Protein AF-A0A7Y8L2V6-F1 (afdb_monomer_lite)

Structure (mmCIF, N/CA/C/O backbone):
data_AF-A0A7Y8L2V6-F1
#
_entry.id   AF-A0A7Y8L2V6-F1
#
loop_
_atom_site.group_PDB
_atom_site.id
_atom_site.type_symbol
_atom_site.label_atom_id
_atom_site.label_alt_id
_atom_site.label_comp_id
_atom_site.label_asym_id
_atom_site.label_entity_id
_atom_site.label_seq_id
_atom_site.pdbx_PDB_ins_code
_atom_site.Cartn_x
_atom_site.Cartn_y
_atom_site.Cartn_z
_atom_site.occupancy
_atom_site.B_iso_or_equiv
_atom_site.auth_seq_id
_atom_site.auth_comp_id
_atom_site.auth_asym_id
_atom_site.auth_atom_id
_atom_site.pdbx_PDB_model_num
ATOM 1 N N . MET A 1 1 ? -7.727 -7.188 -7.591 1.00 78.00 1 MET A N 1
ATOM 2 C CA . MET A 1 1 ? -7.679 -5.709 -7.608 1.00 78.00 1 MET A CA 1
ATOM 3 C C . MET A 1 1 ? -8.606 -5.096 -8.660 1.00 78.00 1 MET A C 1
ATOM 5 O O . MET A 1 1 ? -8.341 -3.998 -9.132 1.00 78.00 1 MET A O 1
ATOM 9 N N . SER A 1 2 ? -9.717 -5.748 -9.025 1.00 71.19 2 SER A N 1
ATOM 10 C CA . SER A 1 2 ? -10.562 -5.365 -10.172 1.00 71.19 2 SER A CA 1
ATOM 11 C C . SER A 1 2 ? -11.055 -3.915 -10.150 1.00 71.19 2 SER A C 1
ATOM 13 O O . SER A 1 2 ? -11.147 -3.303 -11.209 1.00 71.19 2 SER A O 1
ATOM 15 N N . SER A 1 3 ? -11.324 -3.353 -8.968 1.00 75.19 3 SER A N 1
ATOM 16 C CA . SER A 1 3 ? -11.838 -1.981 -8.819 1.00 75.19 3 SER A CA 1
ATOM 17 C C . SER A 1 3 ? -10.753 -0.901 -8.932 1.00 75.19 3 SER A C 1
ATOM 19 O O . SER A 1 3 ? -11.060 0.281 -9.067 1.00 75.19 3 SER A O 1
ATOM 21 N N . TYR A 1 4 ? -9.479 -1.300 -8.876 1.00 79.38 4 TYR A N 1
ATOM 22 C CA . TYR A 1 4 ? -8.325 -0.404 -8.771 1.00 79.38 4 TYR A CA 1
ATOM 23 C C . TYR A 1 4 ? -7.191 -0.757 -9.745 1.00 79.38 4 TYR A C 1
ATOM 25 O O . TYR A 1 4 ? -6.137 -0.127 -9.684 1.00 79.38 4 TYR A O 1
ATOM 33 N N . THR A 1 5 ? -7.377 -1.729 -10.647 1.00 75.62 5 THR A N 1
ATOM 34 C CA . THR A 1 5 ? -6.333 -2.254 -11.555 1.00 75.62 5 THR A CA 1
ATOM 35 C C . THR A 1 5 ? -5.617 -1.166 -12.354 1.00 75.62 5 THR A C 1
ATOM 37 O O . THR A 1 5 ? -4.405 -1.219 -12.551 1.00 75.62 5 THR A O 1
ATOM 40 N N . THR A 1 6 ? -6.340 -0.126 -12.770 1.00 78.69 6 THR A N 1
ATOM 41 C CA . THR A 1 6 ? -5.786 0.998 -13.541 1.00 78.69 6 THR A CA 1
ATOM 42 C C . THR A 1 6 ? -4.778 1.843 -12.763 1.00 78.69 6 THR A C 1
ATOM 44 O O . THR A 1 6 ? -3.903 2.450 -13.376 1.00 78.69 6 THR A O 1
ATOM 47 N N . ASN A 1 7 ? -4.868 1.863 -11.430 1.00 83.75 7 ASN A N 1
ATOM 48 C CA . ASN A 1 7 ? -3.972 2.618 -10.550 1.00 83.75 7 ASN A CA 1
ATOM 49 C C . ASN A 1 7 ? -3.059 1.712 -9.714 1.00 83.75 7 ASN A C 1
ATOM 51 O O . ASN A 1 7 ? -2.046 2.187 -9.204 1.00 83.75 7 ASN A O 1
ATOM 55 N N . TYR A 1 8 ? -3.373 0.420 -9.604 1.00 89.56 8 TYR A N 1
ATOM 56 C CA . TYR A 1 8 ? -2.550 -0.548 -8.892 1.00 89.56 8 TYR A CA 1
ATOM 57 C C . TYR A 1 8 ? -1.220 -0.797 -9.591 1.00 89.56 8 TYR A C 1
ATOM 59 O O . TYR A 1 8 ? -1.177 -0.947 -10.815 1.00 89.56 8 TYR A O 1
ATOM 67 N N . TRP A 1 9 ? -0.151 -0.869 -8.804 1.00 88.62 9 TRP A N 1
ATOM 68 C CA . TRP A 1 9 ? 1.167 -1.228 -9.300 1.00 88.62 9 TRP A CA 1
ATOM 69 C C . TRP A 1 9 ? 1.841 -2.204 -8.346 1.00 88.62 9 TRP A C 1
ATOM 71 O O . TRP A 1 9 ? 2.061 -1.880 -7.182 1.00 88.62 9 TRP A O 1
ATOM 81 N N . ALA A 1 10 ? 2.156 -3.397 -8.840 1.00 91.75 10 ALA A N 1
ATOM 82 C CA . ALA A 1 10 ? 2.704 -4.451 -8.002 1.00 91.75 10 ALA A CA 1
ATOM 83 C C . ALA A 1 10 ? 4.127 -4.126 -7.503 1.00 91.75 10 ALA A C 1
ATOM 85 O O . ALA A 1 10 ? 4.974 -3.681 -8.292 1.00 91.75 10 ALA A O 1
ATOM 86 N N . PRO A 1 11 ? 4.447 -4.415 -6.228 1.00 92.94 11 PRO A N 1
ATOM 87 C CA . PRO A 1 11 ? 5.824 -4.405 -5.753 1.00 92.94 11 PRO A CA 1
ATOM 88 C C . PRO A 1 11 ? 6.635 -5.523 -6.410 1.00 92.94 11 PRO A C 1
ATOM 90 O O . PRO A 1 11 ? 6.107 -6.560 -6.820 1.00 92.94 11 PRO A O 1
ATOM 93 N N . LYS A 1 12 ? 7.958 -5.346 -6.467 1.00 94.38 12 LYS A N 1
ATOM 94 C CA . LYS A 1 12 ? 8.861 -6.425 -6.886 1.00 94.38 12 LYS A CA 1
ATOM 95 C C . LYS A 1 12 ? 8.772 -7.606 -5.919 1.00 94.38 12 LYS A C 1
ATOM 97 O O . LYS A 1 12 ? 8.663 -7.422 -4.706 1.00 94.38 12 LYS A O 1
ATOM 102 N N . ARG A 1 13 ? 8.900 -8.817 -6.455 1.00 93.25 13 ARG A N 1
ATOM 103 C CA . ARG A 1 13 ? 9.011 -10.047 -5.668 1.00 93.25 13 ARG A CA 1
ATOM 104 C C . ARG A 1 13 ? 10.476 -10.378 -5.392 1.00 93.25 13 ARG A C 1
ATOM 106 O O . ARG A 1 13 ? 11.361 -10.126 -6.215 1.00 93.25 13 ARG A O 1
ATOM 113 N N . VAL A 1 14 ? 10.751 -10.973 -4.231 1.00 90.38 14 VAL A N 1
ATOM 114 C CA . VAL A 1 14 ? 12.089 -11.505 -3.925 1.00 90.38 14 VAL A CA 1
ATOM 115 C C . VAL A 1 14 ? 12.423 -12.639 -4.901 1.00 90.38 14 VAL A C 1
ATOM 117 O O . VAL A 1 14 ? 11.654 -13.584 -5.060 1.00 90.38 14 VAL A O 1
ATOM 120 N N . GLY A 1 15 ? 13.583 -12.553 -5.553 1.00 88.56 15 GLY A N 1
ATOM 121 C CA . GLY A 1 15 ? 14.010 -13.536 -6.556 1.00 88.56 15 GLY A CA 1
ATOM 122 C C . GLY A 1 15 ? 13.519 -13.260 -7.982 1.00 88.56 15 GLY A C 1
ATOM 123 O O . GLY A 1 15 ? 13.760 -14.085 -8.858 1.00 88.56 15 GLY A O 1
ATOM 124 N N . GLY A 1 16 ? 12.885 -12.108 -8.230 1.00 90.50 16 GLY A N 1
ATOM 125 C CA . GLY A 1 16 ? 12.519 -11.641 -9.570 1.00 90.50 16 GLY A CA 1
ATOM 126 C C . GLY A 1 16 ? 11.013 -11.633 -9.839 1.00 90.50 16 GLY A C 1
ATOM 127 O O . GLY A 1 16 ? 10.237 -12.304 -9.155 1.00 90.50 16 GLY A O 1
ATOM 128 N N . GLY A 1 17 ? 10.622 -10.848 -10.848 1.00 94.06 17 GLY A N 1
ATOM 129 C CA . GLY A 1 17 ? 9.223 -10.580 -11.184 1.00 94.06 17 GLY A CA 1
ATOM 130 C C . GLY A 1 17 ? 8.530 -9.655 -10.180 1.00 94.06 17 GLY A C 1
ATOM 131 O O . GLY A 1 17 ? 9.182 -8.924 -9.424 1.00 94.06 17 GLY A O 1
ATOM 132 N N . TYR A 1 18 ? 7.201 -9.699 -10.180 1.00 93.94 18 TYR A N 1
ATOM 133 C CA . TYR A 1 18 ? 6.335 -8.890 -9.326 1.00 93.94 18 TYR A CA 1
ATOM 134 C C . TYR A 1 18 ? 5.451 -9.763 -8.438 1.00 93.94 18 TYR A C 1
ATOM 136 O O . TYR A 1 18 ? 5.192 -10.931 -8.729 1.00 93.94 18 TYR A O 1
ATOM 144 N N . GLU A 1 19 ? 5.041 -9.215 -7.301 1.00 92.31 19 GLU A N 1
ATOM 145 C CA . GLU A 1 19 ? 4.076 -9.867 -6.420 1.00 92.31 19 GLU A CA 1
ATOM 146 C C . GLU A 1 19 ? 2.683 -9.930 -7.084 1.00 92.31 19 GLU A C 1
ATOM 148 O O . GLU A 1 19 ? 2.348 -9.059 -7.888 1.00 92.31 19 GLU A O 1
ATOM 153 N N . PRO A 1 20 ? 1.847 -10.931 -6.745 1.00 88.88 20 PRO A N 1
ATOM 154 C CA . PRO A 1 20 ? 2.135 -12.033 -5.817 1.00 88.88 20 PRO A CA 1
ATOM 155 C C . PRO A 1 20 ? 2.772 -13.272 -6.474 1.00 88.88 20 PRO A C 1
ATOM 157 O O . PRO A 1 20 ? 3.362 -14.102 -5.786 1.00 88.88 20 PRO A O 1
ATOM 160 N N . ASP A 1 21 ? 2.646 -13.438 -7.790 1.00 90.00 21 ASP A N 1
ATOM 161 C CA . ASP A 1 21 ? 2.904 -14.715 -8.474 1.00 90.00 21 ASP A CA 1
ATOM 162 C C . ASP A 1 21 ? 4.288 -14.819 -9.138 1.00 90.00 21 ASP A C 1
ATOM 164 O O . ASP A 1 21 ? 4.645 -15.873 -9.663 1.00 90.00 21 ASP A O 1
ATOM 168 N N . GLY A 1 22 ? 5.088 -13.751 -9.105 1.00 92.50 22 GLY A N 1
ATOM 169 C CA . GLY A 1 22 ? 6.394 -13.686 -9.763 1.00 92.50 22 GLY A CA 1
ATOM 170 C C . GLY A 1 22 ? 6.325 -13.457 -11.272 1.00 92.50 22 GLY A C 1
ATOM 171 O O . GLY A 1 22 ? 7.358 -13.528 -11.939 1.00 92.50 22 GLY A O 1
ATOM 172 N N . SER A 1 23 ? 5.144 -13.175 -11.825 1.00 94.00 23 SER A N 1
ATOM 173 C CA . SER A 1 23 ? 4.991 -12.803 -13.230 1.00 94.00 23 SER A CA 1
ATOM 174 C C . SER A 1 23 ? 5.492 -11.377 -13.498 1.00 94.00 23 SER A C 1
ATOM 176 O O . SER A 1 23 ? 5.940 -10.657 -12.603 1.00 94.00 23 SER A O 1
ATOM 178 N N . LEU A 1 24 ? 5.431 -10.955 -14.764 1.00 92.56 24 LEU A N 1
ATOM 179 C CA . LEU A 1 24 ? 5.678 -9.565 -15.162 1.00 92.56 24 LEU A CA 1
ATOM 180 C C . LEU A 1 24 ? 4.414 -8.689 -15.072 1.00 92.56 24 LEU A C 1
ATOM 182 O O . LEU A 1 24 ? 4.451 -7.521 -15.452 1.00 92.56 24 LEU A O 1
ATOM 186 N N . THR A 1 25 ? 3.302 -9.247 -14.586 1.00 91.12 25 THR A N 1
ATOM 187 C CA . THR A 1 25 ? 2.026 -8.543 -14.427 1.00 91.12 25 THR A CA 1
ATOM 188 C C . THR A 1 25 ? 2.114 -7.578 -13.250 1.00 91.12 25 THR A C 1
ATOM 190 O O . THR A 1 25 ? 2.462 -7.979 -12.145 1.00 91.12 25 THR A O 1
ATOM 193 N N . GLN A 1 26 ? 1.787 -6.306 -13.479 1.00 87.69 26 GLN A N 1
ATOM 194 C CA . GLN A 1 26 ? 1.888 -5.245 -12.465 1.00 87.69 26 GLN A CA 1
ATOM 195 C C . GLN A 1 26 ? 0.551 -4.579 -12.141 1.00 87.69 26 GLN A C 1
ATOM 197 O O . GLN A 1 26 ? 0.465 -3.818 -11.187 1.00 87.69 26 GLN A O 1
ATOM 202 N N . ASP A 1 27 ? -0.489 -4.841 -12.929 1.00 88.25 27 ASP A N 1
ATOM 203 C CA . ASP A 1 27 ? -1.792 -4.171 -12.841 1.00 88.25 27 ASP A CA 1
ATOM 204 C C . ASP A 1 27 ? -2.780 -4.864 -11.888 1.00 88.25 27 ASP A C 1
ATOM 206 O O . ASP A 1 27 ? -3.903 -4.398 -11.700 1.00 88.25 27 ASP A O 1
ATOM 210 N N . GLY A 1 28 ? -2.362 -5.962 -11.250 1.00 88.50 28 GLY A N 1
ATOM 211 C CA . GLY A 1 28 ? -3.160 -6.680 -10.258 1.00 88.50 28 GLY A CA 1
ATOM 212 C C . GLY A 1 28 ? -4.333 -7.458 -10.858 1.00 88.50 28 GLY A C 1
ATOM 213 O O . GLY A 1 28 ? -5.231 -7.879 -10.122 1.00 88.50 28 GLY A O 1
ATOM 214 N N . SER A 1 29 ? -4.342 -7.667 -12.179 1.00 90.50 29 SER A N 1
ATOM 215 C CA . SER A 1 29 ? -5.301 -8.546 -12.865 1.00 90.50 29 SER A CA 1
ATOM 216 C C . SER A 1 29 ? -5.181 -10.015 -12.434 1.00 90.50 29 SER A C 1
ATOM 218 O O . SER A 1 29 ? -6.145 -10.771 -12.526 1.00 90.50 29 SER A O 1
ATOM 220 N N . ASN A 1 30 ? -4.026 -10.403 -11.895 1.00 89.56 30 ASN A N 1
ATOM 221 C CA . ASN A 1 30 ? -3.703 -11.736 -11.391 1.00 89.56 30 ASN A CA 1
ATOM 222 C C . ASN A 1 30 ? -3.952 -11.920 -9.880 1.00 89.56 30 ASN A C 1
ATOM 224 O O . ASN A 1 30 ? -3.546 -12.939 -9.323 1.00 89.56 30 ASN A O 1
ATOM 228 N N . MET A 1 31 ? -4.607 -10.972 -9.197 1.00 89.00 31 MET A N 1
ATOM 229 C CA . MET A 1 31 ? -4.864 -11.079 -7.756 1.00 89.00 31 MET A CA 1
ATOM 230 C C . MET A 1 31 ? -6.302 -10.718 -7.347 1.00 89.00 31 MET A C 1
ATOM 232 O O . MET A 1 31 ? -6.933 -9.854 -7.972 1.00 89.00 31 MET A O 1
ATOM 236 N N . PRO A 1 32 ? -6.819 -11.305 -6.248 1.00 91.50 32 PRO A N 1
ATOM 237 C CA . PRO A 1 32 ? -8.096 -10.910 -5.655 1.00 91.50 32 PRO A CA 1
ATOM 238 C C . PRO A 1 32 ? -8.170 -9.416 -5.311 1.00 91.50 32 PRO A C 1
ATOM 240 O O . PRO A 1 32 ? -7.159 -8.724 -5.174 1.00 91.50 32 PRO A O 1
ATOM 243 N N . ASP A 1 33 ? -9.385 -8.878 -5.203 1.00 91.38 33 ASP A N 1
ATOM 244 C CA . ASP A 1 33 ? -9.610 -7.500 -4.746 1.00 91.38 33 ASP A CA 1
ATOM 245 C C . ASP A 1 33 ? -9.576 -7.418 -3.213 1.00 91.38 33 ASP A C 1
ATOM 247 O O . ASP A 1 33 ? -10.601 -7.312 -2.540 1.00 91.38 33 ASP A O 1
ATOM 251 N N . TYR A 1 34 ? -8.368 -7.534 -2.653 1.00 91.62 34 TYR A N 1
ATOM 252 C CA . TYR A 1 34 ? -8.175 -7.465 -1.205 1.00 91.62 34 TYR A CA 1
ATOM 253 C C . TYR A 1 34 ? -8.500 -6.088 -0.632 1.00 91.62 34 TYR A C 1
ATOM 255 O O . TYR A 1 34 ? -8.885 -6.009 0.527 1.00 91.62 34 TYR A O 1
ATOM 263 N N . VAL A 1 35 ? -8.413 -5.018 -1.427 1.00 91.12 35 VAL A N 1
ATOM 264 C CA . VAL A 1 35 ? -8.840 -3.690 -0.979 1.00 91.12 35 VAL A CA 1
ATOM 265 C C . VAL A 1 35 ? -10.333 -3.698 -0.673 1.00 91.12 35 VAL A C 1
ATOM 267 O O . VAL A 1 35 ? -10.712 -3.317 0.432 1.00 91.12 35 VAL A O 1
ATOM 270 N N . THR A 1 36 ? -11.177 -4.182 -1.591 1.00 92.06 36 THR A N 1
ATOM 271 C CA . THR A 1 36 ? -12.622 -4.307 -1.332 1.00 92.06 36 THR A CA 1
ATOM 272 C C . THR A 1 36 ? -12.884 -5.187 -0.111 1.00 92.06 36 THR A C 1
ATOM 274 O O . THR A 1 36 ? -13.539 -4.746 0.826 1.00 92.06 36 THR A O 1
ATOM 277 N N . LEU A 1 37 ? -12.278 -6.379 -0.057 1.00 92.56 37 LEU A N 1
ATOM 278 C CA . LEU A 1 37 ? -12.471 -7.304 1.064 1.00 92.56 37 LEU A CA 1
ATOM 279 C C . LEU A 1 37 ? -12.095 -6.687 2.422 1.00 92.56 37 LEU A C 1
ATOM 281 O O . LEU A 1 37 ? -12.806 -6.856 3.409 1.00 92.56 37 LEU A O 1
ATOM 285 N N . CYS A 1 38 ? -10.953 -6.004 2.503 1.00 91.06 38 CYS A N 1
ATOM 286 C CA . CYS A 1 38 ? -10.486 -5.419 3.754 1.00 91.06 38 CYS A CA 1
ATOM 287 C C . CYS A 1 38 ? -11.315 -4.190 4.143 1.00 91.06 38 CYS A C 1
ATOM 289 O O . CYS A 1 38 ? -11.614 -4.009 5.326 1.00 91.06 38 CYS A O 1
ATOM 291 N N . THR A 1 39 ? -11.701 -3.360 3.172 1.00 90.38 39 THR A N 1
ATOM 292 C CA . THR A 1 39 ? -12.440 -2.116 3.431 1.00 90.38 39 THR A CA 1
ATOM 293 C C . THR A 1 39 ? -13.922 -2.333 3.738 1.00 90.38 39 THR A C 1
ATOM 295 O O . THR A 1 39 ? -14.537 -1.448 4.331 1.00 90.38 39 THR A O 1
ATOM 298 N N . ASP A 1 40 ? -14.478 -3.526 3.500 1.00 92.75 40 ASP A N 1
ATOM 299 C CA . ASP A 1 40 ? -15.805 -3.900 4.016 1.00 92.75 40 ASP A CA 1
ATOM 300 C C . ASP A 1 40 ? -15.891 -3.745 5.547 1.00 92.75 40 ASP A C 1
ATOM 302 O O . ASP A 1 40 ? -16.900 -3.283 6.081 1.00 92.75 40 ASP A O 1
ATOM 306 N N . CYS A 1 41 ? -14.801 -4.056 6.256 1.00 90.69 41 CYS A N 1
ATOM 307 C CA . CYS A 1 41 ? -14.693 -3.882 7.708 1.00 90.69 41 CYS A CA 1
ATOM 308 C C . CYS A 1 41 ? -13.878 -2.639 8.095 1.00 90.69 41 CYS A C 1
ATOM 310 O O . CYS A 1 41 ? -14.215 -1.947 9.057 1.00 90.69 41 CYS A O 1
ATOM 312 N N . HIS A 1 42 ? -12.795 -2.357 7.367 1.00 88.62 42 HIS A N 1
ATOM 313 C CA . HIS A 1 42 ? -11.901 -1.226 7.609 1.00 88.62 42 HIS A CA 1
ATOM 314 C C . HIS A 1 42 ? -12.303 -0.021 6.757 1.00 88.62 42 HIS A C 1
ATOM 316 O O . HIS A 1 42 ? -11.655 0.303 5.765 1.00 88.62 42 HIS A O 1
ATOM 322 N N . ASN A 1 43 ? -13.372 0.663 7.155 1.00 88.75 43 ASN A N 1
ATOM 323 C CA . ASN A 1 43 ? -13.836 1.886 6.500 1.00 88.75 43 ASN A CA 1
ATOM 324 C C . ASN A 1 43 ? -14.097 3.006 7.515 1.00 88.75 43 ASN A C 1
ATOM 326 O O . ASN A 1 43 ? -13.941 2.839 8.724 1.00 88.75 43 ASN A O 1
ATOM 330 N N . THR A 1 44 ? -14.475 4.183 7.024 1.00 87.31 44 THR A N 1
ATOM 331 C CA . THR A 1 44 ? -14.653 5.389 7.846 1.00 87.31 44 THR A CA 1
ATOM 332 C C . THR A 1 44 ? -15.918 5.366 8.706 1.00 87.31 44 THR A C 1
ATOM 334 O O . THR A 1 44 ? -15.993 6.065 9.721 1.00 87.31 44 THR A O 1
ATOM 337 N N . THR A 1 45 ? -16.912 4.560 8.341 1.00 88.88 45 THR A N 1
ATOM 338 C CA . THR A 1 45 ? -18.246 4.589 8.955 1.00 88.88 45 THR A CA 1
ATOM 339 C C . THR A 1 45 ? -18.460 3.446 9.939 1.00 88.88 45 THR A C 1
ATOM 341 O O . THR A 1 45 ? -19.099 3.631 10.972 1.00 88.88 45 THR A O 1
ATOM 344 N N . THR A 1 46 ? -17.884 2.284 9.656 1.00 90.06 46 THR A N 1
ATOM 345 C CA . THR A 1 46 ? -18.107 1.046 10.395 1.00 90.06 46 THR A CA 1
ATOM 346 C C . THR A 1 46 ? -17.230 0.998 11.641 1.00 90.06 46 THR A C 1
ATOM 348 O O . THR A 1 46 ? -16.016 1.185 11.579 1.00 90.06 46 THR A O 1
ATOM 351 N N . THR A 1 47 ? -17.843 0.726 12.793 1.00 92.38 47 THR A N 1
ATOM 352 C CA . THR A 1 47 ? -17.134 0.497 14.056 1.00 92.38 47 THR A CA 1
ATOM 353 C C . THR A 1 47 ? -17.347 -0.951 14.477 1.00 92.38 47 THR A C 1
ATOM 355 O O . THR A 1 47 ? -18.437 -1.327 14.899 1.00 92.38 47 THR A O 1
ATOM 358 N N . ILE A 1 48 ? -16.299 -1.766 14.364 1.00 91.06 48 ILE A N 1
ATOM 359 C CA . ILE A 1 48 ? -16.300 -3.175 14.778 1.00 91.06 48 ILE A CA 1
ATOM 360 C C . ILE A 1 48 ? -15.357 -3.333 15.966 1.00 91.06 48 ILE A C 1
ATOM 362 O O . ILE A 1 48 ? -14.195 -2.932 15.894 1.00 91.06 48 ILE A O 1
ATOM 366 N N . ASN A 1 49 ? -15.839 -3.940 17.051 1.00 92.06 49 ASN A N 1
ATOM 367 C CA . ASN A 1 49 ? -15.013 -4.264 18.208 1.00 92.06 49 ASN A CA 1
ATOM 368 C C . ASN A 1 49 ? -14.335 -5.631 18.037 1.00 92.06 49 ASN A C 1
ATOM 370 O O . ASN A 1 49 ? -14.994 -6.624 17.733 1.00 92.06 49 ASN A O 1
ATOM 374 N N . SER A 1 50 ? -13.022 -5.691 18.259 1.00 84.44 50 SER A N 1
ATOM 375 C CA . SER A 1 50 ? -12.270 -6.942 18.323 1.00 84.44 50 SER A CA 1
ATOM 376 C C . SER A 1 50 ? -12.085 -7.356 19.776 1.00 84.44 50 SER A C 1
ATOM 378 O O . SER A 1 50 ? -11.286 -6.767 20.505 1.00 84.44 50 SER A O 1
ATOM 380 N N . THR A 1 51 ? -12.768 -8.426 20.182 1.00 87.38 51 THR A N 1
ATOM 381 C CA . THR A 1 51 ? -12.623 -9.012 21.524 1.00 87.38 51 THR A CA 1
ATOM 382 C C . THR A 1 51 ? -11.217 -9.558 21.763 1.00 87.38 51 THR A C 1
ATOM 384 O O . THR A 1 51 ? -10.703 -9.471 22.872 1.00 87.38 51 THR A O 1
ATOM 387 N N . ARG A 1 52 ? -10.553 -10.057 20.711 1.00 82.62 52 ARG A N 1
ATOM 388 C CA . ARG A 1 52 ? -9.165 -10.538 20.775 1.00 82.62 52 ARG A CA 1
ATOM 389 C C . ARG A 1 52 ? -8.165 -9.409 21.021 1.00 82.62 52 ARG A C 1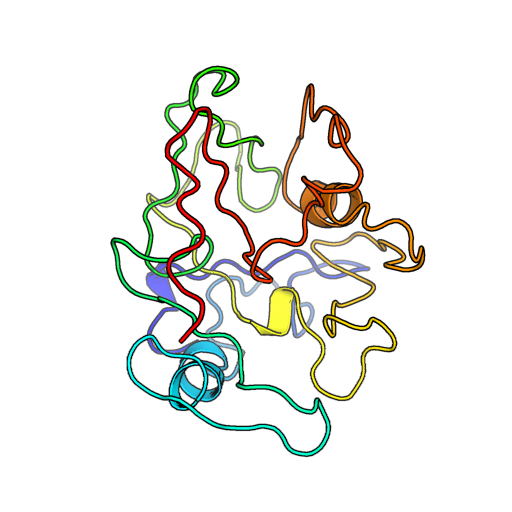
ATOM 391 O O . ARG A 1 52 ? -7.190 -9.621 21.730 1.00 82.62 52 ARG A O 1
ATOM 398 N N . LEU A 1 53 ? -8.376 -8.243 20.407 1.00 76.44 53 LEU A N 1
ATOM 399 C CA . LEU A 1 53 ? -7.484 -7.088 20.564 1.00 76.44 53 LEU A CA 1
ATOM 400 C C . LEU A 1 53 ? -7.908 -6.164 21.716 1.00 76.44 53 LEU A C 1
ATOM 402 O O . LEU A 1 53 ? -7.176 -5.233 22.035 1.00 76.44 53 LEU A O 1
ATOM 406 N N . GLY A 1 54 ? -9.090 -6.380 22.303 1.00 84.00 54 GLY A N 1
ATOM 407 C CA . GLY A 1 54 ? -9.655 -5.521 23.345 1.00 84.00 54 GLY A CA 1
ATOM 408 C C . GLY A 1 54 ? -9.941 -4.090 22.877 1.00 84.00 54 GLY A C 1
ATOM 409 O O . GLY A 1 54 ? -9.990 -3.179 23.697 1.00 84.00 54 GLY A O 1
ATOM 410 N N . ARG A 1 55 ? -10.089 -3.867 21.564 1.00 82.25 55 ARG A N 1
ATOM 411 C CA . ARG A 1 55 ? -10.268 -2.537 20.959 1.00 82.25 55 ARG A CA 1
ATOM 412 C C . ARG A 1 55 ? -11.043 -2.601 19.648 1.00 82.25 55 ARG A C 1
ATOM 414 O O . ARG A 1 55 ? -11.180 -3.667 19.049 1.00 82.25 55 ARG A O 1
ATOM 421 N N . ASN A 1 56 ? -11.493 -1.444 19.171 1.00 83.69 56 ASN A N 1
ATOM 422 C CA . ASN A 1 56 ? -12.089 -1.325 17.844 1.00 83.69 56 ASN A CA 1
ATOM 423 C C . ASN A 1 56 ? -11.043 -1.547 16.738 1.00 83.69 56 ASN A C 1
ATOM 425 O O . ASN A 1 56 ? -9.853 -1.248 16.909 1.00 83.69 56 ASN A O 1
ATOM 429 N N . LEU A 1 57 ? -11.496 -2.097 15.609 1.00 82.94 57 LEU A N 1
ATOM 430 C CA . LEU A 1 57 ? -10.700 -2.174 14.388 1.00 82.94 57 LEU A CA 1
ATOM 431 C C . LEU A 1 57 ? -10.330 -0.761 13.924 1.00 82.94 57 LEU A C 1
ATOM 433 O O . LEU A 1 57 ? -11.106 0.180 14.090 1.00 82.94 57 LEU A O 1
ATOM 437 N N . TYR A 1 58 ? -9.136 -0.617 13.347 1.00 80.69 58 TYR A N 1
ATOM 438 C CA . TYR A 1 58 ? -8.713 0.664 12.789 1.00 80.69 58 TYR A CA 1
ATOM 439 C C . TYR A 1 58 ? -9.570 1.019 11.578 1.00 80.69 58 TYR A C 1
ATOM 441 O O . TYR A 1 58 ? -9.804 0.176 10.712 1.00 80.69 58 TYR A O 1
ATOM 449 N N . LYS A 1 59 ? -10.019 2.269 11.519 1.00 85.88 59 LYS A N 1
ATOM 450 C CA . LYS A 1 59 ? -10.718 2.806 10.355 1.00 85.88 59 LYS A CA 1
ATOM 451 C C . LYS A 1 59 ? -9.700 3.203 9.297 1.00 85.88 59 LYS A C 1
ATOM 453 O O . LYS A 1 59 ? -8.649 3.738 9.635 1.00 85.88 59 LYS A O 1
ATOM 458 N N . ILE A 1 60 ? -10.036 2.951 8.040 1.00 84.50 60 ILE A N 1
ATOM 459 C CA . ILE A 1 60 ? -9.222 3.320 6.884 1.00 84.50 60 ILE A CA 1
ATOM 460 C C . ILE A 1 60 ? -10.107 4.137 5.946 1.00 84.50 60 ILE A C 1
ATOM 462 O O . ILE A 1 60 ? -11.271 3.801 5.718 1.00 84.50 60 ILE A O 1
ATOM 466 N N . ASN A 1 61 ? -9.579 5.233 5.417 1.00 85.75 61 ASN A N 1
ATOM 467 C CA . ASN A 1 61 ? -10.246 6.039 4.410 1.00 85.75 61 ASN A CA 1
ATOM 468 C C . ASN A 1 61 ? -9.616 5.783 3.042 1.00 85.75 61 ASN A C 1
ATOM 470 O O . ASN A 1 61 ? -8.614 6.389 2.690 1.00 85.75 61 ASN A O 1
ATOM 474 N N . TRP A 1 62 ? -10.234 4.929 2.230 1.00 86.12 62 TRP A N 1
ATOM 475 C CA . TRP A 1 62 ? -9.730 4.638 0.884 1.00 86.12 62 TRP A CA 1
ATOM 476 C C . TRP A 1 62 ? -10.180 5.646 -0.192 1.00 86.12 62 TRP A C 1
ATOM 478 O O . TRP A 1 62 ? -9.959 5.425 -1.382 1.00 86.12 62 TRP A O 1
ATOM 488 N N . GLY A 1 63 ? -10.840 6.742 0.201 1.00 84.25 63 GLY A N 1
ATOM 489 C CA . GLY A 1 63 ? -11.314 7.790 -0.707 1.00 84.25 63 GLY A CA 1
ATOM 490 C C . GLY A 1 63 ? -10.213 8.749 -1.178 1.00 84.25 63 GLY A C 1
ATOM 491 O O . GLY A 1 63 ? -9.081 8.719 -0.703 1.00 84.25 63 GLY A O 1
ATOM 492 N N . THR A 1 64 ? -10.557 9.661 -2.093 1.00 82.81 64 THR A N 1
ATOM 493 C CA . THR A 1 64 ? -9.608 10.604 -2.728 1.00 82.81 64 THR A CA 1
ATOM 494 C C . THR A 1 64 ? -8.985 11.634 -1.785 1.00 82.81 64 THR A C 1
ATOM 496 O O . THR A 1 64 ? -7.927 12.177 -2.080 1.00 82.81 64 THR A O 1
ATOM 499 N N . ASN A 1 65 ? -9.618 11.885 -0.640 1.00 78.94 65 ASN A N 1
ATOM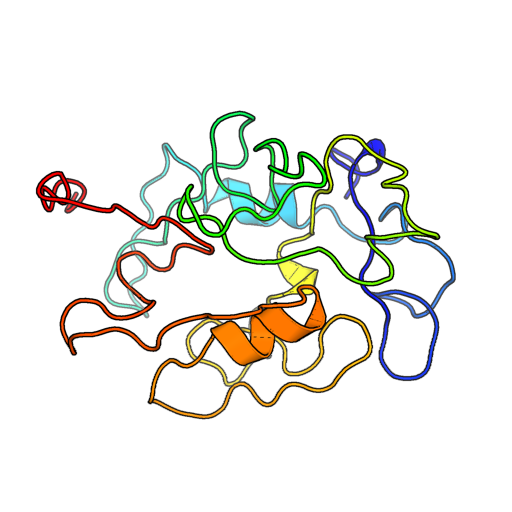 500 C CA . ASN A 1 65 ? -9.106 12.754 0.425 1.00 78.94 65 ASN A CA 1
ATOM 501 C C . ASN A 1 65 ? -8.671 11.942 1.659 1.00 78.94 65 ASN A C 1
ATOM 503 O O . ASN A 1 65 ? -8.648 12.468 2.770 1.00 78.94 65 ASN A O 1
ATOM 507 N N . GLY A 1 66 ? -8.451 10.637 1.483 1.00 79.25 66 GLY A N 1
ATOM 508 C CA . GLY A 1 66 ? -8.229 9.685 2.561 1.00 79.25 66 GLY A CA 1
ATOM 509 C C . GLY A 1 66 ? -6.763 9.387 2.847 1.00 79.25 66 GLY A C 1
ATOM 510 O O . GLY A 1 66 ? -5.921 10.282 2.884 1.00 79.25 66 GLY A O 1
ATOM 511 N N . ASP A 1 67 ? -6.479 8.114 3.073 1.00 78.94 67 ASP A N 1
ATOM 512 C CA . ASP A 1 67 ? -5.153 7.598 3.361 1.00 78.94 67 ASP A CA 1
ATOM 513 C C . ASP A 1 67 ? -4.361 7.384 2.066 1.00 78.94 67 ASP A C 1
ATOM 515 O O . ASP A 1 67 ? -4.904 7.091 0.993 1.00 78.94 67 ASP A O 1
ATOM 519 N N . PHE A 1 68 ? -3.044 7.534 2.170 1.00 78.50 68 PHE A N 1
ATOM 520 C CA . PHE A 1 68 ? -2.128 7.248 1.072 1.00 78.50 68 PHE A CA 1
ATOM 521 C C . PHE A 1 68 ? -2.003 5.749 0.816 1.00 78.50 68 PHE A C 1
ATOM 523 O O . PHE A 1 68 ? -2.420 4.926 1.628 1.00 78.50 68 PHE A O 1
ATOM 530 N N . HIS A 1 69 ? -1.447 5.407 -0.348 1.00 82.06 69 HIS A N 1
ATOM 531 C CA . HIS A 1 69 ? -1.482 4.062 -0.935 1.00 82.06 69 HIS A CA 1
ATOM 532 C C . HIS A 1 69 ? -2.900 3.561 -1.267 1.00 82.06 69 HIS A C 1
ATOM 534 O O . HIS A 1 69 ? -3.036 2.515 -1.897 1.00 82.06 69 HIS A O 1
ATOM 540 N N . GLY A 1 70 ? -3.935 4.329 -0.909 1.00 82.38 70 GLY A N 1
ATOM 541 C CA . GLY A 1 70 ? -5.307 4.185 -1.368 1.00 82.38 70 GLY A CA 1
ATOM 542 C C . GLY A 1 70 ? -5.722 5.299 -2.326 1.00 82.38 70 GLY A C 1
ATOM 543 O O . GLY A 1 70 ? -4.994 5.656 -3.251 1.00 82.38 70 GLY A O 1
ATOM 544 N N . GLY A 1 71 ? -6.926 5.839 -2.138 1.00 79.56 71 GLY A N 1
ATOM 545 C CA . GLY A 1 71 ? -7.500 6.824 -3.054 1.00 79.56 71 GLY A CA 1
ATOM 546 C C . GLY A 1 71 ? -6.838 8.202 -3.021 1.00 79.56 71 GLY A C 1
ATOM 547 O O . GLY A 1 71 ? -6.963 8.931 -4.009 1.00 79.56 71 GLY A O 1
ATOM 548 N N . ARG A 1 72 ? -6.142 8.574 -1.934 1.00 80.25 72 ARG A N 1
ATOM 549 C CA . ARG A 1 72 ? -5.485 9.883 -1.841 1.00 80.25 72 ARG A CA 1
ATOM 550 C C . ARG A 1 72 ? -4.410 10.011 -2.907 1.00 80.25 72 ARG A C 1
ATOM 552 O O . ARG A 1 72 ? -3.571 9.128 -3.061 1.00 80.25 72 ARG A O 1
ATOM 559 N N . GLN A 1 73 ? -4.449 11.127 -3.632 1.00 76.25 73 GLN A N 1
ATOM 560 C CA . GLN A 1 73 ? -3.443 11.432 -4.637 1.00 76.25 73 GLN A CA 1
ATOM 561 C C . GLN A 1 73 ? -2.065 11.476 -3.976 1.00 76.25 73 GLN A C 1
ATOM 563 O O . GLN A 1 73 ? -1.887 12.143 -2.952 1.00 76.25 73 GLN A O 1
ATOM 568 N N . ARG A 1 74 ? -1.088 10.778 -4.567 1.00 74.19 74 ARG A N 1
ATOM 569 C CA . ARG A 1 74 ? 0.298 10.918 -4.127 1.00 74.19 74 ARG A CA 1
ATOM 570 C C . ARG A 1 74 ? 0.740 12.378 -4.218 1.00 74.19 74 ARG A C 1
ATOM 572 O O . ARG A 1 74 ? 0.369 13.101 -5.144 1.00 74.19 74 ARG A O 1
ATOM 579 N N . ILE A 1 75 ? 1.562 12.786 -3.268 1.00 66.00 75 ILE A N 1
ATOM 580 C CA . ILE A 1 75 ? 2.141 14.122 -3.237 1.00 66.00 75 ILE A CA 1
ATOM 581 C C . ILE A 1 75 ? 3.576 13.961 -3.712 1.00 66.00 75 ILE A C 1
ATOM 583 O O . ILE A 1 75 ? 4.388 13.328 -3.049 1.00 66.00 75 ILE A O 1
ATOM 587 N N . ASP A 1 76 ? 3.824 14.407 -4.940 1.00 58.59 76 ASP A N 1
ATOM 588 C CA . ASP A 1 76 ? 5.095 14.217 -5.629 1.00 58.59 76 ASP A CA 1
ATOM 589 C C . ASP A 1 76 ? 5.252 15.305 -6.697 1.00 58.59 76 ASP A C 1
ATOM 591 O O . ASP A 1 76 ? 4.924 15.127 -7.869 1.00 58.59 76 ASP A O 1
ATOM 595 N N . ASN A 1 77 ? 5.664 16.489 -6.257 1.00 49.19 77 ASN A N 1
ATOM 596 C CA . ASN A 1 77 ? 5.894 17.655 -7.105 1.00 49.19 77 ASN A CA 1
ATOM 597 C C . ASN A 1 77 ? 7.324 17.688 -7.673 1.00 49.19 77 ASN A C 1
ATOM 599 O O . ASN A 1 77 ? 7.745 18.733 -8.161 1.00 49.19 77 ASN A O 1
ATOM 603 N N . GLY A 1 78 ? 8.094 16.593 -7.596 1.00 45.34 78 GLY A N 1
ATOM 604 C CA . GLY A 1 78 ? 9.490 16.570 -8.057 1.00 45.34 78 GLY A CA 1
ATOM 605 C C . GLY A 1 78 ? 10.419 17.557 -7.331 1.00 45.34 78 GLY A C 1
ATOM 606 O O . GLY A 1 78 ? 11.517 17.824 -7.814 1.00 45.34 78 GLY A O 1
ATOM 607 N N . GLY A 1 79 ? 9.974 18.110 -6.200 1.00 42.31 79 GLY A N 1
ATOM 608 C CA . GLY A 1 79 ? 10.737 18.971 -5.304 1.00 42.31 79 GLY A CA 1
ATOM 609 C C . GLY A 1 79 ? 10.895 18.302 -3.943 1.00 42.31 79 GLY A C 1
ATOM 610 O O . GLY A 1 79 ? 10.070 17.477 -3.561 1.00 42.31 79 GLY A O 1
ATOM 611 N N . ASP A 1 80 ? 11.967 18.649 -3.239 1.00 43.41 80 ASP A N 1
ATOM 612 C CA . ASP A 1 80 ? 12.239 18.214 -1.870 1.00 43.41 80 ASP A CA 1
ATOM 613 C C . ASP A 1 80 ? 11.068 18.612 -0.948 1.00 43.41 80 ASP A C 1
ATOM 615 O O . ASP A 1 80 ? 10.759 19.795 -0.800 1.00 43.41 80 ASP A O 1
ATOM 619 N N . PHE A 1 81 ? 10.370 17.627 -0.374 1.00 49.38 81 PHE A N 1
ATOM 620 C CA . PHE A 1 81 ? 9.207 17.832 0.503 1.00 49.38 81 PHE A CA 1
ATOM 621 C C . PHE A 1 81 ? 9.574 17.911 1.988 1.00 49.38 81 PHE A C 1
ATOM 623 O O . PHE A 1 81 ? 8.707 17.765 2.854 1.00 49.38 81 PHE A O 1
ATOM 630 N N . SER A 1 82 ? 10.836 18.210 2.308 1.00 47.06 82 SER A N 1
ATOM 631 C CA . SER A 1 82 ? 11.276 18.422 3.691 1.00 47.06 82 SER A CA 1
ATOM 632 C C . SER A 1 82 ? 10.459 19.480 4.4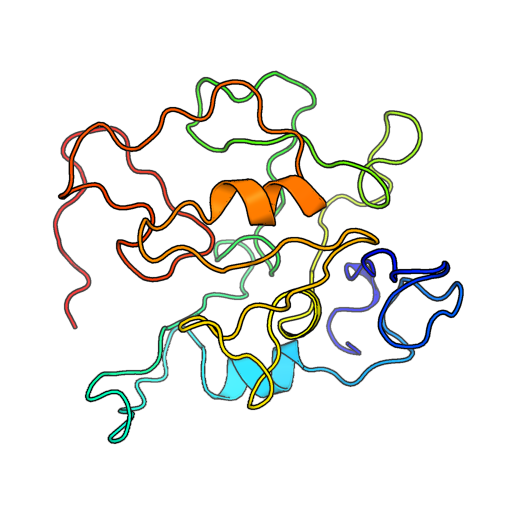56 1.00 47.06 82 SER A C 1
ATOM 634 O O . SER A 1 82 ? 10.529 19.522 5.681 1.00 47.06 82 SER A O 1
ATOM 636 N N . GLU A 1 83 ? 9.683 20.327 3.765 1.00 39.00 83 GLU A N 1
ATOM 637 C CA . GLU A 1 83 ? 8.892 21.418 4.354 1.00 39.00 83 GLU A CA 1
ATOM 638 C C . GLU A 1 83 ? 7.393 21.115 4.570 1.00 39.00 83 GLU A C 1
ATOM 640 O O . GLU A 1 83 ? 6.754 21.827 5.342 1.00 39.00 83 GLU A O 1
ATOM 645 N N . THR A 1 84 ? 6.801 20.081 3.945 1.00 43.28 84 THR A N 1
ATOM 646 C CA . THR A 1 84 ? 5.359 19.757 4.128 1.00 43.28 84 THR A CA 1
ATOM 647 C C . THR A 1 84 ? 5.096 18.599 5.091 1.00 43.28 84 THR A C 1
ATOM 649 O O . THR A 1 84 ? 3.941 18.246 5.328 1.00 43.28 84 THR A O 1
ATOM 652 N N . GLY A 1 85 ? 6.147 18.007 5.665 1.00 45.88 85 GLY A N 1
ATOM 653 C CA . GLY A 1 85 ? 6.025 16.918 6.640 1.00 45.88 85 GLY A CA 1
ATOM 654 C C . GLY A 1 85 ? 5.647 15.556 6.038 1.00 45.88 85 GLY A C 1
ATOM 655 O O . GLY A 1 85 ? 5.356 14.620 6.783 1.00 45.88 85 GLY A O 1
ATOM 656 N N . GLU A 1 86 ? 5.662 15.422 4.709 1.00 54.91 86 GLU A N 1
ATOM 657 C CA . GLU A 1 86 ? 5.331 14.199 3.970 1.00 54.91 86 GLU A CA 1
ATOM 658 C C . GLU A 1 86 ? 6.615 13.667 3.309 1.00 54.91 86 GLU A C 1
ATOM 660 O O . GLU A 1 86 ? 7.085 14.189 2.301 1.00 54.91 86 GLU A O 1
ATOM 665 N N . TRP A 1 87 ? 7.239 12.660 3.929 1.00 56.91 87 TRP A N 1
ATOM 666 C CA . TRP A 1 87 ? 8.629 12.282 3.649 1.00 56.91 87 TRP A CA 1
ATOM 667 C C . TRP A 1 87 ? 8.739 11.054 2.738 1.00 56.91 87 TRP A C 1
ATOM 669 O O . TRP A 1 87 ? 8.292 9.968 3.111 1.00 56.91 87 TRP A O 1
ATOM 679 N N . GLY A 1 88 ? 9.442 11.191 1.607 1.00 67.94 88 GLY A N 1
ATOM 680 C CA . GLY A 1 88 ? 10.064 10.060 0.910 1.00 67.94 88 GLY A CA 1
ATOM 681 C C . GLY A 1 88 ? 9.816 9.946 -0.587 1.00 67.94 88 GLY A C 1
ATOM 682 O O . GLY A 1 88 ? 8.710 9.611 -1.009 1.00 67.94 88 GLY A O 1
ATOM 683 N N . ASP A 1 89 ? 10.884 10.061 -1.375 1.00 74.88 89 ASP A N 1
ATOM 684 C CA . ASP A 1 89 ? 10.845 9.816 -2.818 1.00 74.88 89 ASP A CA 1
ATOM 685 C C . ASP A 1 89 ? 10.496 8.359 -3.114 1.00 74.88 89 ASP A C 1
ATOM 687 O O . ASP A 1 89 ? 11.072 7.445 -2.527 1.00 74.88 89 ASP A O 1
ATOM 691 N N . LEU A 1 90 ? 9.620 8.115 -4.084 1.00 79.31 90 LEU A N 1
ATOM 692 C CA . LEU A 1 90 ? 9.373 6.760 -4.571 1.00 79.31 90 LEU A CA 1
ATOM 693 C C . LEU A 1 90 ? 10.641 6.173 -5.206 1.00 79.31 90 LEU A C 1
ATOM 695 O O . LEU A 1 90 ? 11.384 6.869 -5.899 1.00 79.31 90 LEU A O 1
ATOM 699 N N . ILE A 1 91 ? 10.868 4.874 -5.025 1.00 82.62 91 ILE A N 1
ATOM 700 C CA . ILE A 1 91 ? 11.893 4.129 -5.769 1.00 82.62 91 ILE A CA 1
ATOM 701 C C . ILE A 1 91 ? 11.251 3.136 -6.743 1.00 82.62 91 ILE A C 1
ATOM 703 O O . ILE A 1 91 ? 10.036 2.938 -6.767 1.00 82.62 91 ILE A O 1
ATOM 707 N N . GLU A 1 92 ? 12.072 2.524 -7.592 1.00 84.50 92 GLU A N 1
ATOM 708 C CA . GLU A 1 92 ? 11.645 1.457 -8.503 1.00 84.50 92 GLU A CA 1
ATOM 709 C C . GLU A 1 92 ? 10.856 0.356 -7.754 1.00 84.50 92 GLU A C 1
ATOM 711 O O . GLU A 1 92 ? 11.288 -0.077 -6.680 1.00 84.50 92 GLU A O 1
ATOM 716 N N . PRO A 1 93 ? 9.736 -0.152 -8.306 1.00 85.56 93 PRO A N 1
ATOM 717 C CA . PRO A 1 93 ? 9.220 0.056 -9.664 1.00 85.56 93 PRO A CA 1
ATOM 718 C C . PRO A 1 93 ? 8.282 1.264 -9.824 1.00 85.56 93 PRO A C 1
ATOM 720 O O . PRO A 1 93 ? 7.680 1.428 -10.881 1.00 85.56 93 PRO A O 1
ATOM 723 N N . TYR A 1 94 ? 8.100 2.077 -8.785 1.00 82.31 94 TYR A N 1
ATOM 724 C CA . TYR A 1 94 ? 7.122 3.172 -8.779 1.00 82.31 94 TYR A CA 1
ATOM 725 C C . TYR A 1 94 ? 7.674 4.470 -9.394 1.00 82.31 94 TYR A C 1
ATOM 727 O O . TYR A 1 94 ? 6.911 5.325 -9.855 1.00 82.31 94 TYR A O 1
ATOM 735 N N . LYS A 1 95 ? 9.005 4.592 -9.441 1.00 77.50 95 LYS A N 1
ATOM 736 C CA . LYS A 1 95 ? 9.761 5.653 -10.117 1.00 77.50 95 LYS A CA 1
ATOM 737 C C . LYS A 1 95 ? 10.485 5.048 -11.312 1.00 77.50 95 LYS A C 1
ATOM 739 O O . LYS A 1 95 ? 11.484 4.386 -11.084 1.00 77.50 95 LYS A O 1
ATOM 744 N N . VAL A 1 96 ? 10.006 5.275 -12.540 1.00 59.78 96 VAL A N 1
ATOM 745 C CA . VAL A 1 96 ? 10.611 4.721 -13.768 1.00 59.78 96 VAL A CA 1
ATOM 746 C C . VAL A 1 96 ? 11.368 5.825 -14.511 1.00 59.78 96 VAL A C 1
ATOM 748 O O . VAL A 1 96 ? 10.775 6.808 -14.942 1.00 59.78 96 VAL A O 1
ATOM 751 N N . SER A 1 97 ? 12.690 5.696 -14.658 1.00 53.72 97 SER A N 1
ATOM 752 C CA . SER A 1 97 ? 13.545 6.604 -15.461 1.00 53.72 97 SER A CA 1
ATOM 753 C C . SER A 1 97 ? 13.314 8.115 -15.240 1.00 53.72 97 SER A C 1
ATOM 755 O O . SER A 1 97 ? 13.296 8.897 -16.188 1.00 53.72 97 SER A O 1
ATOM 757 N N . GLY A 1 98 ? 13.134 8.545 -13.986 1.00 52.09 98 GLY A N 1
ATOM 758 C CA . GLY A 1 98 ? 12.955 9.966 -13.647 1.00 52.09 98 GLY A CA 1
ATOM 759 C C . GLY A 1 98 ? 11.581 10.543 -14.008 1.00 52.09 98 GLY A C 1
ATOM 760 O O . GLY A 1 98 ? 11.403 11.755 -13.969 1.00 52.09 98 GLY A O 1
ATOM 761 N N . SER A 1 99 ? 10.611 9.697 -14.358 1.00 52.78 99 SER A N 1
ATOM 762 C CA . SER A 1 99 ? 9.216 10.071 -14.586 1.00 52.78 99 SER A CA 1
ATOM 763 C C . SER A 1 99 ? 8.279 9.104 -13.869 1.00 52.78 99 SER A C 1
ATOM 765 O O . SER A 1 99 ? 8.570 7.922 -13.685 1.00 52.78 99 SER A O 1
ATOM 767 N N . TYR A 1 100 ? 7.125 9.605 -13.450 1.00 59.56 100 TYR A N 1
ATOM 768 C CA . TYR A 1 100 ? 6.120 8.784 -12.792 1.00 59.56 100 TYR A CA 1
ATOM 769 C C . TYR A 1 100 ? 5.042 8.407 -13.811 1.00 59.56 100 TYR A C 1
ATOM 771 O O . TYR A 1 100 ? 4.247 9.272 -14.180 1.00 59.56 100 TYR A O 1
ATOM 779 N N . PRO A 1 101 ? 4.990 7.151 -14.293 1.00 55.91 101 PRO A N 1
ATOM 780 C CA . PRO A 1 101 ? 4.068 6.756 -15.362 1.00 55.91 101 PRO A CA 1
ATOM 781 C C . PRO A 1 101 ? 2.575 6.918 -15.031 1.00 55.91 101 PRO A C 1
ATOM 783 O O . PRO A 1 101 ? 1.749 6.859 -15.938 1.00 55.91 101 PRO A O 1
ATOM 786 N N . ARG A 1 102 ? 2.197 7.119 -13.762 1.00 63.69 102 ARG A N 1
ATOM 787 C CA . ARG A 1 102 ? 0.799 7.336 -13.336 1.00 63.69 102 ARG A CA 1
ATOM 788 C C . ARG A 1 102 ? 0.687 8.565 -12.458 1.00 63.69 102 ARG A C 1
ATOM 790 O O . ARG A 1 102 ? 1.675 8.926 -11.843 1.00 63.69 102 ARG A O 1
ATOM 797 N N . ALA A 1 103 ? -0.482 9.196 -12.364 1.00 64.75 103 ALA A N 1
ATOM 798 C CA . ALA A 1 103 ? -0.703 10.338 -11.465 1.00 64.75 103 ALA A CA 1
ATOM 799 C C . ALA A 1 103 ? -0.912 9.913 -9.998 1.00 64.75 103 ALA A C 1
ATOM 801 O O . ALA A 1 103 ? -0.590 10.670 -9.089 1.00 64.75 103 ALA A O 1
ATOM 802 N N . ASN A 1 104 ? -1.414 8.695 -9.769 1.00 74.12 104 ASN A N 1
ATOM 803 C CA . ASN A 1 104 ? -1.568 8.091 -8.449 1.00 74.12 104 ASN A CA 1
ATOM 804 C C . ASN A 1 104 ? -1.245 6.589 -8.508 1.00 74.12 104 ASN A C 1
ATOM 806 O O . ASN A 1 104 ? -1.507 5.953 -9.531 1.00 74.12 104 ASN A O 1
ATOM 810 N N . TYR A 1 105 ? -0.706 6.036 -7.421 1.00 78.31 105 TYR A N 1
ATOM 811 C CA . TYR A 1 105 ? -0.479 4.598 -7.268 1.00 78.31 105 TYR A CA 1
ATOM 812 C C . TYR A 1 105 ? -1.276 4.070 -6.084 1.00 78.31 105 TYR A C 1
ATOM 814 O O . TYR A 1 105 ? -1.208 4.627 -4.989 1.00 78.31 105 TYR A O 1
ATOM 822 N N . VAL A 1 106 ? -1.998 2.977 -6.314 1.00 86.56 106 VAL A N 1
ATOM 823 C CA . VAL A 1 106 ? -2.701 2.231 -5.267 1.00 86.56 106 VAL A CA 1
ATOM 824 C C . VAL A 1 106 ? -1.904 0.968 -4.956 1.00 86.56 106 VAL A C 1
ATOM 826 O O . VAL A 1 106 ? -1.423 0.305 -5.872 1.00 86.56 106 VAL A O 1
ATOM 829 N N . LEU A 1 107 ? -1.792 0.618 -3.678 1.00 89.44 107 LEU A N 1
ATOM 830 C CA . LEU A 1 107 ? -1.282 -0.679 -3.235 1.00 89.44 107 LEU A CA 1
ATOM 831 C C . LEU A 1 107 ? -2.433 -1.528 -2.698 1.00 89.44 107 LEU A C 1
ATOM 833 O O . LEU A 1 107 ? -3.422 -1.016 -2.178 1.00 89.44 107 LEU A O 1
ATOM 837 N N . SER A 1 108 ? -2.304 -2.843 -2.805 1.00 92.50 108 SER A N 1
ATOM 838 C CA . SER A 1 108 ? -3.164 -3.776 -2.088 1.00 92.50 108 SER A CA 1
ATOM 839 C C . SER A 1 108 ? -2.754 -3.823 -0.619 1.00 92.50 108 SER A C 1
ATOM 841 O O . SER A 1 108 ? -1.574 -3.738 -0.280 1.00 92.50 108 SER A O 1
ATOM 843 N N . CYS A 1 109 ? -3.710 -4.074 0.275 1.00 90.88 109 CYS A N 1
ATOM 844 C CA . CYS A 1 109 ? -3.425 -4.305 1.691 1.00 90.88 109 CYS A CA 1
ATOM 845 C C . CYS A 1 109 ? -2.390 -5.430 1.878 1.00 90.88 109 CYS A C 1
ATOM 847 O O . CYS A 1 109 ? -1.515 -5.344 2.736 1.00 90.88 109 CYS A O 1
ATOM 849 N N . THR A 1 110 ? -2.459 -6.467 1.037 1.00 92.12 110 THR A N 1
ATOM 850 C CA . THR A 1 110 ? -1.591 -7.654 1.097 1.00 92.12 110 THR A CA 1
ATOM 851 C C . THR A 1 110 ? -0.209 -7.468 0.475 1.00 92.12 110 THR A C 1
ATOM 853 O O . THR A 1 110 ? 0.640 -8.357 0.577 1.00 92.12 110 THR A O 1
ATOM 856 N N . ASP A 1 111 ? 0.046 -6.334 -0.176 1.00 91.62 111 ASP A N 1
ATOM 857 C CA . ASP A 1 111 ? 1.408 -5.992 -0.592 1.00 91.62 111 ASP A CA 1
ATOM 858 C C . ASP A 1 111 ? 2.282 -5.758 0.643 1.00 91.62 111 ASP A C 1
ATOM 860 O O . ASP A 1 111 ? 3.462 -6.097 0.658 1.00 91.62 111 ASP A O 1
ATOM 864 N N . CYS A 1 112 ? 1.663 -5.238 1.704 1.00 88.75 112 CYS A N 1
ATOM 865 C CA . CYS A 1 112 ? 2.307 -4.827 2.940 1.00 88.75 112 CYS A CA 1
ATOM 866 C C . CYS A 1 112 ? 2.013 -5.792 4.093 1.00 88.75 112 CYS A C 1
ATOM 868 O O . CYS A 1 112 ? 2.896 -6.100 4.894 1.00 88.75 112 CYS A O 1
ATOM 870 N N . HIS A 1 113 ? 0.770 -6.266 4.178 1.00 88.50 113 HIS A N 1
ATOM 871 C CA . HIS A 1 113 ? 0.284 -7.102 5.266 1.00 88.50 113 HIS A CA 1
ATOM 872 C C . HIS A 1 113 ? 0.211 -8.577 4.871 1.00 88.50 113 HIS A C 1
ATOM 874 O O . HIS A 1 113 ? -0.115 -8.937 3.745 1.00 88.50 113 HIS A O 1
ATOM 880 N N . GLU A 1 114 ? 0.455 -9.444 5.843 1.00 88.94 114 GLU A N 1
ATOM 881 C CA . GLU A 1 114 ? 0.253 -10.885 5.761 1.00 88.94 114 GLU A CA 1
ATOM 882 C C . GLU A 1 114 ? -0.756 -11.289 6.839 1.00 88.94 114 GLU A C 1
ATOM 884 O O . GLU A 1 114 ? -0.379 -11.642 7.967 1.00 88.94 114 GLU A O 1
ATOM 889 N N . PRO A 1 115 ? -2.062 -11.196 6.521 1.00 83.25 115 PRO A N 1
ATOM 890 C CA . PRO A 1 115 ? -3.113 -11.588 7.443 1.00 83.25 115 PRO A CA 1
ATOM 891 C C . PRO A 1 115 ? -2.900 -13.029 7.906 1.00 83.25 115 PRO A C 1
ATOM 893 O O . PRO A 1 115 ? -2.688 -13.922 7.091 1.00 83.25 115 PRO A O 1
ATOM 896 N N . HIS A 1 116 ? -2.965 -13.256 9.218 1.00 77.06 116 HIS A N 1
ATOM 897 C CA . HIS A 1 116 ? -2.812 -14.567 9.869 1.00 77.06 116 HIS A CA 1
ATOM 898 C C . HIS A 1 116 ? -1.438 -15.260 9.754 1.00 77.06 116 HIS A C 1
ATOM 900 O O . HIS A 1 116 ? -1.199 -16.184 10.529 1.00 77.06 116 HIS A O 1
ATOM 906 N N . GLY A 1 117 ? -0.544 -14.831 8.856 1.00 78.69 117 GLY A N 1
ATOM 907 C CA . GLY A 1 117 ? 0.790 -15.426 8.669 1.00 78.69 117 GLY A CA 1
ATOM 908 C C . GLY A 1 117 ? 1.934 -14.641 9.315 1.00 78.69 117 GLY A C 1
ATOM 909 O O . GLY A 1 117 ? 2.953 -15.223 9.689 1.00 78.69 117 GLY A O 1
ATOM 910 N N . SER A 1 118 ? 1.764 -13.331 9.514 1.00 81.00 118 SER A N 1
ATOM 911 C CA . SER A 1 118 ? 2.820 -12.510 10.105 1.00 81.00 118 SER A CA 1
ATOM 912 C C . SER A 1 118 ? 2.950 -12.703 11.619 1.00 81.00 118 SER A C 1
ATOM 914 O O . SER A 1 118 ? 1.971 -12.776 12.361 1.00 81.00 118 SER A O 1
ATOM 916 N N . GLN A 1 119 ? 4.201 -12.720 12.082 1.00 76.81 119 GLN A N 1
ATOM 917 C CA . GLN A 1 119 ? 4.565 -12.666 13.502 1.00 76.81 119 GLN A CA 1
ATOM 918 C C . GLN A 1 119 ? 4.729 -11.225 14.020 1.00 76.81 119 GLN A C 1
ATOM 920 O O . GLN A 1 119 ? 5.023 -11.027 15.196 1.00 76.81 119 GLN A O 1
ATOM 925 N N . ASN A 1 120 ? 4.587 -10.222 13.149 1.00 75.56 120 ASN A N 1
ATOM 926 C CA . ASN A 1 120 ? 4.623 -8.815 13.523 1.00 75.56 120 ASN A CA 1
ATOM 927 C C . ASN A 1 120 ? 3.257 -8.375 14.079 1.00 75.56 120 ASN A C 1
ATOM 929 O O . ASN A 1 120 ? 2.211 -8.790 13.584 1.00 75.56 120 ASN A O 1
ATOM 933 N N . GLU A 1 121 ? 3.261 -7.500 15.084 1.00 72.50 121 GLU A N 1
ATOM 934 C CA . GLU A 1 121 ? 2.040 -7.036 15.761 1.00 72.50 121 GLU A CA 1
ATOM 935 C C . GLU A 1 121 ? 1.087 -6.229 14.848 1.00 72.50 121 GLU A C 1
ATOM 937 O O . GLU A 1 121 ? -0.121 -6.209 15.082 1.00 72.50 121 GLU A O 1
ATOM 942 N N . PHE A 1 122 ? 1.607 -5.638 13.766 1.00 74.56 122 PHE A N 1
ATOM 943 C CA . PHE A 1 122 ? 0.847 -4.947 12.713 1.00 74.56 122 PHE A CA 1
ATOM 944 C C . PHE A 1 122 ? 0.599 -5.831 11.490 1.00 74.56 122 PHE A C 1
ATOM 946 O O . PHE A 1 122 ? 0.161 -5.357 10.444 1.00 74.56 122 PHE A O 1
ATOM 953 N N . LEU A 1 123 ? 0.881 -7.127 11.611 1.00 82.38 123 LEU A N 1
ATOM 954 C CA . LEU A 1 123 ? 0.750 -8.115 10.550 1.00 82.38 123 LEU A CA 1
ATOM 955 C C . LEU A 1 123 ? 1.567 -7.777 9.294 1.00 82.38 123 LEU A C 1
ATOM 957 O O . LEU A 1 123 ? 1.191 -8.179 8.199 1.00 82.38 123 LEU A O 1
ATOM 961 N N . LEU A 1 124 ? 2.663 -7.026 9.420 1.00 84.12 124 LEU A N 1
ATOM 962 C CA . LEU A 1 124 ? 3.499 -6.657 8.277 1.00 84.12 124 LEU A CA 1
ATOM 963 C C . LEU A 1 124 ? 4.276 -7.862 7.737 1.00 84.12 124 LEU A C 1
ATOM 965 O O . LEU A 1 124 ? 4.764 -8.704 8.499 1.00 84.12 124 LEU A O 1
ATOM 969 N N . ARG A 1 125 ? 4.425 -7.916 6.414 1.00 87.75 125 ARG A N 1
ATOM 970 C CA . ARG A 1 125 ? 5.274 -8.879 5.709 1.00 87.75 125 ARG A CA 1
ATOM 971 C C . ARG A 1 125 ? 6.745 -8.632 6.027 1.00 87.75 125 ARG A C 1
ATOM 973 O O . ARG A 1 125 ? 7.184 -7.490 6.160 1.00 87.75 125 ARG A O 1
ATOM 980 N N . ARG A 1 126 ? 7.529 -9.713 6.058 1.00 86.44 126 ARG A N 1
ATOM 981 C CA . ARG A 1 126 ? 9.004 -9.660 6.159 1.00 86.44 126 ARG A CA 1
ATOM 982 C C . ARG A 1 126 ? 9.690 -9.293 4.848 1.00 86.44 126 ARG A C 1
ATOM 984 O O . ARG A 1 126 ? 10.877 -8.984 4.832 1.00 86.44 126 ARG A O 1
ATOM 991 N N . THR A 1 127 ? 8.973 -9.393 3.739 1.00 88.31 127 THR A N 1
ATOM 992 C CA . THR A 1 127 ? 9.478 -9.091 2.404 1.00 88.31 127 THR A CA 1
ATOM 993 C C . THR A 1 127 ? 8.520 -8.134 1.722 1.00 88.31 127 THR A C 1
ATOM 995 O O . THR A 1 127 ? 7.305 -8.325 1.763 1.00 88.31 127 THR A O 1
ATOM 998 N N . LEU A 1 128 ? 9.082 -7.092 1.124 1.00 89.88 128 LEU A N 1
ATOM 999 C CA . LEU A 1 128 ? 8.357 -6.085 0.365 1.00 89.88 128 LEU A CA 1
ATOM 1000 C C . LEU A 1 128 ? 9.276 -5.567 -0.738 1.00 89.88 128 LEU A C 1
ATOM 1002 O O . LEU A 1 128 ? 10.463 -5.360 -0.507 1.00 89.88 128 LEU A O 1
ATOM 1006 N N . ASN A 1 129 ? 8.720 -5.342 -1.926 1.00 92.38 129 ASN A N 1
ATOM 1007 C CA . ASN A 1 129 ? 9.399 -4.705 -3.054 1.00 92.38 129 ASN A CA 1
ATOM 1008 C C . ASN A 1 129 ? 10.802 -5.270 -3.354 1.00 92.38 129 ASN A C 1
ATOM 1010 O O . ASN A 1 129 ? 11.776 -4.546 -3.547 1.00 92.38 129 ASN A O 1
ATOM 1014 N N . GLY A 1 130 ? 10.903 -6.598 -3.376 1.00 92.56 130 GLY A N 1
ATOM 1015 C CA . GLY A 1 130 ? 12.115 -7.326 -3.738 1.00 92.56 130 GLY A CA 1
ATOM 1016 C C . GLY A 1 130 ? 13.183 -7.371 -2.648 1.00 92.56 130 GLY A C 1
ATOM 1017 O O . GLY A 1 130 ? 14.229 -7.977 -2.870 1.00 92.56 130 GLY A O 1
ATOM 1018 N N . VAL A 1 131 ? 12.931 -6.785 -1.475 1.00 90.19 131 VAL A N 1
ATOM 1019 C CA . VAL A 1 131 ? 13.867 -6.779 -0.349 1.00 90.19 131 VAL A CA 1
ATOM 1020 C C . VAL A 1 131 ? 13.277 -7.468 0.875 1.00 90.19 131 VAL A C 1
ATOM 1022 O O . VAL A 1 131 ? 12.074 -7.418 1.135 1.00 90.19 131 VAL A O 1
ATOM 1025 N N . GLN A 1 132 ? 14.144 -8.111 1.654 1.00 88.50 132 GLN A N 1
ATOM 1026 C CA . GLN A 1 132 ? 13.801 -8.570 2.994 1.00 88.50 132 GLN A CA 1
ATOM 1027 C C . GLN A 1 132 ? 14.018 -7.422 3.984 1.00 88.50 132 GLN A C 1
ATOM 1029 O O . GLN A 1 132 ? 15.079 -6.797 4.014 1.00 88.50 132 GLN A O 1
ATOM 1034 N N . LYS A 1 133 ? 12.995 -7.144 4.788 1.00 79.56 133 LYS A N 1
ATOM 1035 C CA . LYS A 1 133 ? 13.003 -6.173 5.878 1.00 79.56 133 LYS A CA 1
ATOM 1036 C C . LYS A 1 133 ? 12.485 -6.889 7.115 1.00 79.56 133 LYS A C 1
ATOM 1038 O O . LYS A 1 133 ? 11.287 -7.139 7.243 1.00 79.56 133 LYS A O 1
ATOM 1043 N N . ASP A 1 134 ? 13.386 -7.243 8.022 1.00 69.31 134 ASP A N 1
ATOM 1044 C CA . ASP A 1 134 ? 12.976 -7.863 9.276 1.00 69.31 134 ASP A CA 1
ATOM 1045 C C . ASP A 1 134 ? 12.202 -6.836 10.109 1.00 69.31 134 ASP A C 1
ATOM 1047 O O . ASP A 1 134 ? 12.740 -5.821 10.544 1.00 69.31 134 ASP A O 1
ATOM 1051 N N . VAL A 1 135 ? 10.914 -7.097 10.339 1.00 62.62 135 VAL A N 1
ATOM 1052 C CA . VAL A 1 135 ? 10.024 -6.190 11.090 1.00 62.62 135 VAL A CA 1
ATOM 1053 C C . VAL A 1 135 ? 10.150 -6.388 12.608 1.00 62.62 135 VAL A C 1
ATOM 1055 O O . VAL A 1 135 ? 9.215 -6.129 13.365 1.00 62.62 135 VAL A O 1
ATOM 1058 N N . ILE A 1 136 ? 11.290 -6.898 13.079 1.00 55.75 136 ILE A N 1
ATOM 1059 C CA . ILE A 1 136 ? 11.502 -7.211 14.492 1.00 55.75 136 ILE A CA 1
ATOM 1060 C C . ILE A 1 136 ? 12.407 -6.1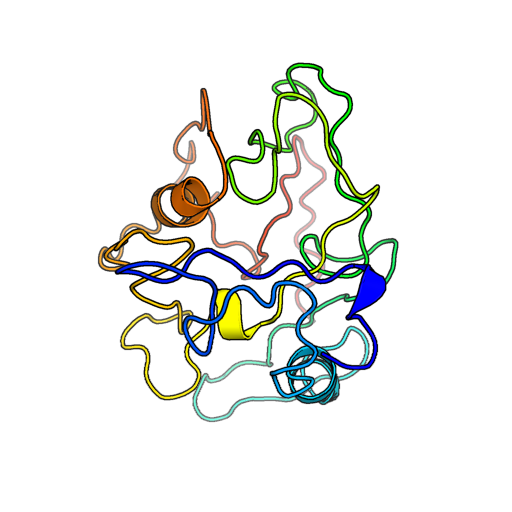52 15.109 1.00 55.75 136 ILE A C 1
ATOM 1062 O O . ILE A 1 136 ? 13.623 -6.292 15.148 1.00 55.75 136 ILE A O 1
ATOM 1066 N N . SER A 1 137 ? 11.804 -5.113 15.673 1.00 50.12 137 SER A N 1
ATOM 1067 C CA . SER A 1 137 ? 12.251 -4.636 16.981 1.00 50.12 137 SER A CA 1
ATOM 1068 C C . SER A 1 137 ? 11.107 -3.877 17.639 1.00 50.12 137 SER A C 1
ATOM 1070 O O . SER A 1 137 ? 10.501 -3.004 17.019 1.00 50.12 137 SER A O 1
ATOM 1072 N N . GLY A 1 138 ? 10.821 -4.195 18.903 1.00 49.34 138 GLY A N 1
ATOM 1073 C CA . GLY A 1 138 ? 9.820 -3.524 19.745 1.00 49.34 138 GLY A CA 1
ATOM 1074 C C . GLY A 1 138 ? 10.111 -2.045 20.043 1.00 49.34 138 GLY A C 1
ATOM 1075 O O . GLY A 1 138 ? 9.615 -1.518 21.028 1.00 49.34 138 GLY A O 1
ATOM 1076 N N . ASN A 1 139 ? 10.913 -1.383 19.200 1.00 49.88 139 ASN A N 1
ATOM 1077 C CA . ASN A 1 139 ? 11.294 0.024 19.279 1.00 49.88 139 ASN A CA 1
ATOM 1078 C C . ASN A 1 139 ? 10.682 0.864 18.140 1.00 49.88 139 ASN A C 1
ATOM 1080 O O . ASN A 1 139 ? 11.049 2.021 17.959 1.00 49.88 139 ASN A O 1
ATOM 1084 N N . GLY A 1 140 ? 9.756 0.296 17.360 1.00 52.31 140 GLY A N 1
ATOM 1085 C CA . GLY A 1 140 ? 8.848 1.066 16.510 1.00 52.31 140 GLY A CA 1
ATOM 1086 C C . GLY A 1 140 ? 9.469 1.795 15.317 1.00 52.31 140 GLY A C 1
ATOM 1087 O O . GLY A 1 140 ? 8.898 2.767 14.828 1.00 52.31 140 GLY A O 1
ATOM 1088 N N . LEU A 1 141 ? 10.604 1.324 14.800 1.00 58.97 141 LEU A N 1
ATOM 1089 C CA . LEU A 1 141 ? 11.242 1.910 13.619 1.00 58.97 141 LEU A CA 1
ATOM 1090 C C . LEU A 1 141 ? 10.635 1.355 12.312 1.00 58.97 141 LEU A C 1
ATOM 1092 O O . LEU A 1 141 ? 11.347 0.784 11.486 1.00 58.97 141 LEU A O 1
ATOM 1096 N N . TRP A 1 142 ? 9.315 1.528 12.120 1.00 65.38 142 TRP A N 1
ATOM 1097 C CA . TRP A 1 142 ? 8.590 1.175 10.877 1.00 65.38 142 TRP A CA 1
ATOM 1098 C C . TRP A 1 142 ? 9.264 1.824 9.659 1.00 65.38 142 TRP A C 1
ATOM 1100 O O . TRP A 1 142 ? 9.362 1.206 8.608 1.00 65.38 142 TRP A O 1
ATOM 1110 N N . TYR A 1 143 ? 9.858 3.011 9.792 1.00 69.69 143 TYR A N 1
ATOM 1111 C CA . TYR A 1 143 ? 10.461 3.725 8.661 1.00 69.69 143 TYR A CA 1
ATOM 1112 C C . TYR A 1 143 ? 11.450 2.884 7.817 1.00 69.69 143 TYR A C 1
ATOM 1114 O O . TYR A 1 143 ? 11.468 3.021 6.594 1.00 69.69 143 TYR A O 1
ATOM 1122 N N . TYR A 1 144 ? 12.218 1.961 8.417 1.00 75.31 144 TYR A N 1
ATOM 1123 C CA . TYR A 1 144 ? 13.123 1.065 7.674 1.00 75.31 144 TYR A CA 1
ATOM 1124 C C . TYR A 1 144 ? 12.397 0.109 6.728 1.00 75.31 144 TYR A C 1
ATOM 1126 O O . TYR A 1 144 ? 12.947 -0.306 5.702 1.00 75.31 144 TYR A O 1
ATOM 1134 N N . TRP A 1 145 ? 11.173 -0.256 7.093 1.00 80.25 145 TRP A N 1
ATOM 1135 C CA . TRP A 1 145 ? 10.275 -1.046 6.274 1.00 80.25 145 TRP A CA 1
ATOM 1136 C C . TRP A 1 145 ? 9.715 -0.193 5.127 1.00 80.25 145 TRP A C 1
ATOM 1138 O O . TRP A 1 145 ? 9.752 -0.634 3.982 1.00 80.25 145 TRP A O 1
ATOM 1148 N N . CYS A 1 146 ? 9.337 1.068 5.384 1.00 80.00 146 CYS A N 1
ATOM 1149 C CA . CYS A 1 146 ? 8.916 2.010 4.333 1.00 80.00 146 CYS A CA 1
ATOM 1150 C C . CYS A 1 146 ? 10.030 2.260 3.305 1.00 80.00 146 CYS A C 1
ATOM 1152 O O . CYS A 1 146 ? 9.760 2.418 2.115 1.00 80.00 146 CYS A O 1
ATOM 1154 N N . GLN A 1 147 ? 11.294 2.200 3.738 1.00 81.25 147 GLN A N 1
ATOM 1155 C CA . GLN A 1 147 ? 12.455 2.305 2.852 1.00 81.25 147 GLN A CA 1
ATOM 1156 C C . GLN A 1 147 ? 12.584 1.166 1.822 1.00 81.25 147 GLN A C 1
ATOM 1158 O O . GLN A 1 147 ? 13.481 1.194 0.984 1.00 81.25 147 GLN A O 1
ATOM 1163 N N . ALA A 1 148 ? 11.726 0.141 1.869 1.00 87.19 148 ALA A N 1
ATOM 1164 C CA . ALA A 1 148 ? 11.611 -0.822 0.775 1.00 87.19 148 ALA A CA 1
ATOM 1165 C C . ALA A 1 148 ? 11.017 -0.195 -0.501 1.00 87.19 148 ALA A C 1
ATOM 1167 O O . ALA A 1 148 ? 11.319 -0.661 -1.596 1.00 87.19 148 ALA A O 1
ATOM 1168 N N . CYS A 1 149 ? 10.194 0.851 -0.371 1.00 86.75 149 CYS A N 1
ATOM 1169 C CA . CYS A 1 149 ? 9.530 1.532 -1.491 1.00 86.75 149 CYS A CA 1
ATOM 1170 C C . CYS A 1 149 ? 9.849 3.031 -1.575 1.00 86.75 149 CYS A C 1
ATOM 1172 O O . CYS A 1 149 ? 9.606 3.636 -2.620 1.00 86.75 149 CYS A O 1
ATOM 1174 N N . HIS A 1 150 ? 10.420 3.612 -0.516 1.00 81.19 150 HIS A N 1
ATOM 1175 C CA . HIS A 1 150 ? 10.762 5.030 -0.445 1.00 81.19 150 HIS A CA 1
ATOM 1176 C C . HIS A 1 150 ? 12.253 5.263 -0.173 1.00 81.19 150 HIS A C 1
ATOM 1178 O O . HIS A 1 150 ? 12.881 4.555 0.609 1.00 81.19 150 HIS A O 1
ATOM 1184 N N . SER A 1 151 ? 12.823 6.310 -0.756 1.00 78.88 151 SER A N 1
ATOM 1185 C CA . SER A 1 151 ? 14.095 6.886 -0.337 1.00 78.88 151 SER A CA 1
ATOM 1186 C C . SER A 1 151 ? 13.811 7.993 0.671 1.00 78.88 151 SER A C 1
ATOM 1188 O O . SER A 1 151 ? 13.313 9.059 0.316 1.00 78.88 151 SER A O 1
ATOM 1190 N N . LEU A 1 152 ? 14.107 7.727 1.943 1.00 73.06 152 LEU A N 1
ATOM 1191 C CA . LEU A 1 152 ? 13.906 8.680 3.034 1.00 73.06 152 LEU A CA 1
ATOM 1192 C C . LEU A 1 152 ? 15.240 9.358 3.369 1.00 73.06 152 LEU A C 1
ATOM 1194 O O . LEU A 1 152 ? 16.113 8.718 3.959 1.00 73.06 152 LEU A O 1
ATOM 1198 N N . THR A 1 153 ? 15.389 10.640 3.034 1.00 60.62 153 THR A N 1
ATOM 1199 C CA . THR A 1 153 ? 16.532 11.467 3.455 1.00 60.62 153 THR A CA 1
ATOM 1200 C C . THR A 1 153 ? 16.077 12.360 4.609 1.00 60.62 153 THR A C 1
ATOM 1202 O O . THR A 1 153 ? 15.171 13.163 4.435 1.00 60.62 153 THR A O 1
ATOM 1205 N N . GLY A 1 154 ? 16.667 12.213 5.800 1.00 53.19 154 GLY A N 1
ATOM 1206 C CA . GLY A 1 154 ? 16.391 13.123 6.923 1.00 53.19 154 GLY A CA 1
ATOM 1207 C C . GLY A 1 154 ? 15.210 12.771 7.839 1.00 53.19 154 GLY A C 1
ATOM 1208 O O . GLY A 1 154 ? 14.762 13.643 8.574 1.00 53.19 154 GLY A O 1
ATOM 1209 N N . HIS A 1 155 ? 14.735 11.517 7.870 1.00 55.12 155 HIS A N 1
ATOM 1210 C CA . HIS A 1 155 ? 13.731 11.104 8.863 1.00 55.12 155 HIS A CA 1
ATOM 1211 C C . HIS A 1 155 ? 14.313 11.197 10.285 1.00 55.12 155 HIS A C 1
ATOM 1213 O O . HIS A 1 155 ? 15.103 10.348 10.710 1.00 55.12 155 HIS A O 1
ATOM 1219 N N . SER A 1 156 ? 13.925 12.227 11.035 1.00 51.03 156 SER A N 1
ATOM 1220 C CA . SER A 1 156 ? 14.255 12.361 12.449 1.00 51.03 156 SER A CA 1
ATOM 1221 C C . SER A 1 156 ? 13.497 11.297 13.245 1.00 51.03 156 SER A C 1
ATOM 1223 O O . SER A 1 156 ? 12.281 11.146 13.137 1.00 51.03 156 SER A O 1
ATOM 1225 N N . VAL A 1 157 ? 14.225 10.509 14.044 1.00 49.47 157 VAL A N 1
ATOM 1226 C CA . VAL A 1 157 ? 13.590 9.652 15.055 1.00 49.47 157 VAL A CA 1
ATOM 1227 C C . VAL A 1 157 ? 12.727 10.528 15.966 1.00 49.47 157 VAL A C 1
ATOM 1229 O O . VAL A 1 157 ? 13.091 11.683 16.212 1.00 49.47 157 VAL A O 1
ATOM 1232 N N . PRO A 1 158 ? 11.580 10.029 16.449 1.00 49.66 158 PRO A N 1
ATOM 1233 C CA . PRO A 1 158 ? 10.671 10.853 17.224 1.00 49.66 158 PRO A CA 1
ATOM 1234 C C . PRO A 1 158 ? 11.373 11.502 18.420 1.00 49.66 158 PRO A C 1
ATOM 1236 O O . PRO A 1 158 ? 12.035 10.831 19.210 1.00 49.66 158 PRO A O 1
ATOM 1239 N N . LEU A 1 159 ? 11.202 12.822 18.556 1.00 42.59 159 LEU A N 1
ATOM 1240 C CA . LEU A 1 159 ? 11.824 13.647 19.601 1.00 42.59 159 LEU A CA 1
ATOM 1241 C C . LEU A 1 159 ? 11.301 13.334 21.019 1.00 42.59 159 LEU A C 1
ATOM 1243 O O . LEU A 1 159 ? 11.795 13.898 21.992 1.00 42.59 159 LEU A O 1
ATOM 1247 N N . SER A 1 160 ? 10.294 12.460 21.152 1.00 43.12 160 SER A N 1
ATOM 1248 C CA . SER A 1 160 ? 9.684 12.091 22.430 1.00 43.12 160 SER A CA 1
ATOM 1249 C C . SER A 1 160 ? 9.077 10.677 22.399 1.00 43.12 160 SER A C 1
ATOM 1251 O O . SER A 1 160 ? 8.456 10.312 21.398 1.00 43.12 160 SER A O 1
ATOM 1253 N N . PRO A 1 161 ? 9.120 9.921 23.518 1.00 42.28 161 PRO A N 1
ATOM 1254 C CA . PRO A 1 161 ? 8.365 8.675 23.707 1.00 42.28 161 PRO A CA 1
ATOM 1255 C C . PRO A 1 161 ? 6.845 8.812 23.502 1.00 42.28 161 PRO A C 1
ATOM 1257 O O . PRO A 1 161 ? 6.164 7.819 23.257 1.00 42.28 161 PRO A O 1
ATOM 1260 N N . THR A 1 162 ? 6.300 10.030 23.616 1.00 41.72 162 THR A N 1
ATOM 1261 C CA . THR A 1 162 ? 4.869 10.328 23.420 1.00 41.72 162 THR A CA 1
ATOM 1262 C C . THR A 1 162 ? 4.498 10.622 21.967 1.00 41.72 162 THR A C 1
ATOM 1264 O O . THR A 1 162 ? 3.332 10.481 21.600 1.00 41.72 162 THR A O 1
ATOM 1267 N N . THR A 1 163 ? 5.476 10.990 21.138 1.00 46.12 163 THR A N 1
ATOM 1268 C CA . THR A 1 163 ? 5.338 11.172 19.688 1.00 46.12 163 THR A CA 1
ATOM 1269 C C . THR A 1 163 ? 5.807 9.890 19.018 1.00 46.12 163 THR A C 1
ATOM 1271 O O . THR A 1 163 ? 6.750 9.890 18.245 1.00 46.12 163 THR A O 1
ATOM 1274 N N . ASN A 1 164 ? 5.239 8.743 19.381 1.00 44.81 164 ASN A N 1
ATOM 1275 C CA . ASN A 1 164 ? 5.628 7.508 18.715 1.00 44.81 164 ASN A CA 1
ATOM 1276 C C . ASN A 1 164 ? 5.162 7.553 17.249 1.00 44.81 164 ASN A C 1
ATOM 1278 O O . ASN A 1 164 ? 4.159 8.187 16.920 1.00 44.81 164 ASN A O 1
ATOM 1282 N N . CYS A 1 165 ? 5.845 6.826 16.365 1.00 48.91 165 CYS A N 1
ATOM 1283 C CA . CYS A 1 165 ? 5.417 6.580 14.980 1.00 48.91 165 CYS A CA 1
ATOM 1284 C C . CYS A 1 165 ? 4.055 5.840 14.885 1.00 48.91 165 CYS A C 1
ATOM 1286 O O . CYS A 1 165 ? 3.719 5.293 13.842 1.00 48.91 165 CYS A O 1
ATOM 1288 N N . PHE A 1 166 ? 3.303 5.768 15.991 1.00 48.03 166 PHE A N 1
ATOM 1289 C CA . PHE A 1 166 ? 2.190 4.873 16.264 1.00 48.03 166 PHE A CA 1
ATOM 1290 C C . PHE A 1 166 ? 0.914 5.561 16.737 1.00 48.03 166 PHE A C 1
ATOM 1292 O O . PHE A 1 166 ? -0.056 4.850 17.013 1.00 48.03 166 PHE A O 1
ATOM 1299 N N . GLN A 1 167 ? 0.846 6.895 16.816 1.00 45.81 167 GLN A N 1
ATOM 1300 C CA . GLN A 1 167 ? -0.420 7.559 17.133 1.00 45.81 167 GLN A CA 1
ATOM 1301 C C . GLN A 1 167 ? -1.446 7.299 16.013 1.00 45.81 167 GLN A C 1
ATOM 1303 O O . GLN A 1 167 ? -1.510 8.007 15.015 1.00 45.81 167 GLN A O 1
ATOM 1308 N N . GLY A 1 168 ? -2.244 6.240 16.187 1.00 44.12 168 GLY A N 1
ATOM 1309 C CA . GLY A 1 168 ? -3.388 5.888 15.345 1.00 44.12 168 GLY A CA 1
ATOM 1310 C C . GLY A 1 168 ? -3.203 4.716 14.378 1.00 44.12 168 GLY A C 1
ATOM 1311 O O . GLY A 1 168 ? -4.134 4.436 13.633 1.00 44.12 168 GLY A O 1
ATOM 1312 N N . GLY A 1 169 ? -2.054 4.024 14.359 1.00 42.41 169 GLY A N 1
ATOM 1313 C CA . GLY A 1 169 ? -1.808 2.958 13.367 1.00 42.41 169 GLY A CA 1
ATOM 1314 C C . GLY A 1 169 ? -1.846 3.458 11.914 1.00 42.41 169 GLY A C 1
ATOM 1315 O O . GLY A 1 169 ? -2.061 2.674 10.991 1.00 42.41 169 GLY A O 1
ATOM 1316 N N . ALA A 1 170 ? -1.687 4.769 11.719 1.00 46.25 170 ALA A N 1
ATOM 1317 C CA . ALA A 1 170 ? -1.785 5.403 10.421 1.00 46.25 170 ALA A CA 1
ATOM 1318 C C . ALA A 1 170 ? -0.526 5.109 9.607 1.00 46.25 170 ALA A C 1
ATOM 1320 O O . ALA A 1 170 ? 0.590 5.343 10.066 1.00 46.25 170 ALA A O 1
ATOM 1321 N N . CYS A 1 171 ? -0.724 4.670 8.364 1.00 50.22 171 CYS A N 1
ATOM 1322 C CA . CYS A 1 171 ? 0.361 4.567 7.395 1.00 50.22 171 CYS A CA 1
ATOM 1323 C C . CYS A 1 171 ? 0.925 5.954 7.028 1.00 50.22 171 CYS A C 1
ATOM 1325 O O . CYS A 1 171 ? 2.000 5.993 6.438 1.00 50.22 171 CYS A O 1
ATOM 1327 N N . HIS A 1 172 ? 0.226 7.059 7.386 1.00 45.19 172 HIS A N 1
ATOM 1328 C CA . HIS A 1 172 ? 0.783 8.312 7.952 1.00 45.19 172 HIS A CA 1
ATOM 1329 C C . HIS A 1 172 ? -0.273 9.396 8.288 1.00 45.19 172 HIS A C 1
ATOM 1331 O O . HIS A 1 172 ? -1.254 9.566 7.569 1.00 45.19 172 HIS A O 1
ATOM 1337 N N . ARG A 1 173 ? -0.013 10.190 9.343 1.00 39.69 173 ARG A N 1
ATOM 1338 C CA . ARG A 1 173 ? -0.330 11.634 9.458 1.00 39.69 173 ARG A CA 1
ATOM 1339 C C . ARG A 1 173 ? 0.714 12.271 10.383 1.00 39.69 173 ARG A C 1
ATOM 1341 O O . ARG A 1 173 ? 0.809 11.875 11.541 1.00 39.69 173 ARG A O 1
ATOM 1348 N N . HIS A 1 174 ? 1.445 13.273 9.897 1.00 38.94 174 HIS A N 1
ATOM 1349 C CA . HIS A 1 174 ? 2.243 14.170 10.734 1.00 38.94 174 HIS A CA 1
ATOM 1350 C C . HIS A 1 174 ? 1.487 15.490 10.900 1.00 38.94 174 HIS A C 1
ATOM 1352 O O . HIS A 1 174 ? 1.042 16.086 9.922 1.00 38.94 174 HIS A O 1
ATOM 1358 N N . CYS A 1 175 ? 1.293 15.919 12.145 1.00 37.81 175 CYS A N 1
ATOM 1359 C CA . CYS A 1 175 ? 0.826 17.264 12.461 1.00 37.81 175 CYS A CA 1
ATOM 1360 C C . CYS A 1 175 ? 2.022 18.020 13.045 1.00 37.81 175 CYS A C 1
ATOM 1362 O O . CYS A 1 175 ? 2.488 17.646 14.122 1.00 37.81 175 CYS A O 1
ATOM 1364 N N . ASP A 1 176 ? 2.489 19.077 12.385 1.00 38.75 176 ASP A N 1
ATOM 1365 C CA . ASP A 1 176 ? 3.352 20.060 13.036 1.00 38.75 176 ASP A CA 1
ATOM 1366 C C . ASP A 1 176 ? 2.485 21.100 13.757 1.00 38.75 176 ASP A C 1
ATOM 1368 O O . ASP A 1 176 ? 1.624 21.753 13.164 1.00 38.75 176 ASP A O 1
ATOM 1372 N N . GLY A 1 177 ? 2.707 21.242 15.066 1.00 38.41 177 GLY A N 1
ATOM 1373 C CA . GLY A 1 177 ? 2.093 22.273 15.906 1.00 38.41 177 GLY A CA 1
ATOM 1374 C C . GLY A 1 177 ? 0.903 21.827 16.766 1.00 38.41 177 GLY A C 1
ATOM 1375 O O . GLY A 1 177 ? 0.426 20.695 16.714 1.00 38.41 177 GLY A O 1
ATOM 1376 N N . THR A 1 178 ? 0.424 22.761 17.593 1.00 31.30 178 THR A N 1
ATOM 1377 C CA . THR A 1 178 ? -0.597 22.647 18.662 1.00 31.30 178 THR A CA 1
ATOM 1378 C C . THR A 1 178 ? -1.989 22.146 18.230 1.00 31.30 178 THR A C 1
ATOM 1380 O O . THR A 1 178 ? -2.927 22.171 19.023 1.00 31.30 178 THR A O 1
ATOM 1383 N N . ALA A 1 179 ? -2.137 21.645 17.003 1.00 35.81 179 ALA A N 1
ATOM 1384 C CA . ALA A 1 179 ? -3.374 21.114 16.438 1.00 35.81 179 ALA A CA 1
ATOM 1385 C C . ALA A 1 179 ? -3.563 19.596 16.633 1.00 35.81 179 ALA A C 1
ATOM 1387 O O . ALA A 1 179 ? -4.556 19.043 16.160 1.00 35.81 179 ALA A O 1
ATOM 1388 N N . CYS A 1 180 ? -2.688 18.909 17.375 1.00 40.44 180 CYS A N 1
ATOM 1389 C CA . CYS A 1 180 ? -3.016 17.593 17.932 1.00 40.44 180 CYS A CA 1
ATOM 1390 C C . CYS A 1 180 ? -3.958 17.747 19.132 1.00 40.44 180 CYS A C 1
ATOM 1392 O O . CYS A 1 180 ? -3.625 17.379 20.258 1.00 40.44 180 CYS A O 1
ATOM 1394 N N . SER A 1 181 ? -5.165 18.270 18.900 1.00 30.53 181 SER A N 1
ATOM 1395 C CA . SER A 1 181 ? -6.259 17.910 19.788 1.00 30.53 181 SER A CA 1
ATOM 1396 C C . SER A 1 181 ? -6.479 16.416 19.597 1.00 30.53 181 SER A C 1
ATOM 1398 O O . 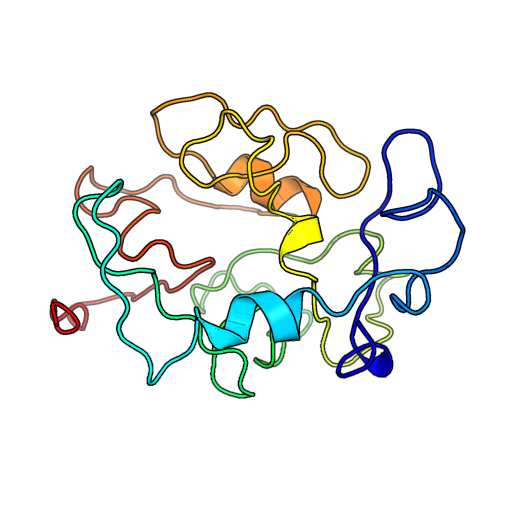SER A 1 181 ? -6.768 15.962 18.489 1.00 30.53 181 SER A O 1
ATOM 1400 N N . SER A 1 182 ? -6.302 15.675 20.677 1.00 35.28 182 SER A N 1
ATOM 1401 C CA . SER A 1 182 ? -6.609 14.266 20.889 1.00 35.28 182 SER A CA 1
ATOM 1402 C C . SER A 1 182 ? -8.088 13.931 20.653 1.00 35.28 182 SER A C 1
ATOM 1404 O O . SER A 1 182 ? -8.745 13.362 21.518 1.00 35.28 182 SER A O 1
ATOM 1406 N N . ASN A 1 183 ? -8.638 14.288 19.499 1.00 30.92 183 ASN A N 1
ATOM 1407 C CA . ASN A 1 183 ? -10.047 14.127 19.183 1.00 30.92 183 ASN A CA 1
ATOM 1408 C C 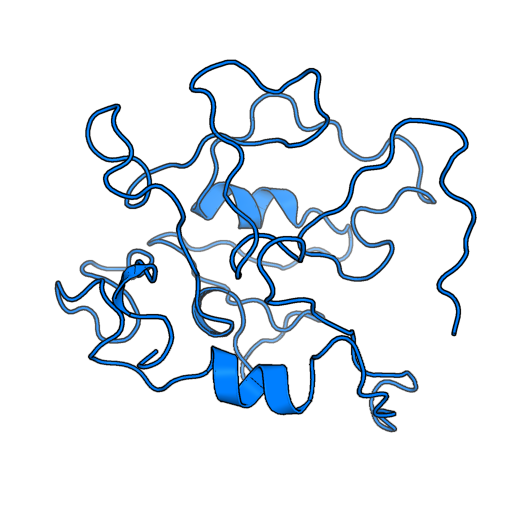. ASN A 1 183 ? -10.179 13.250 17.949 1.00 30.92 183 ASN A C 1
ATOM 1410 O O . ASN A 1 183 ? -10.508 13.714 16.866 1.00 30.92 183 ASN A O 1
ATOM 1414 N N . ASN A 1 184 ? -9.849 11.979 18.151 1.00 30.17 184 ASN A N 1
ATOM 1415 C CA . ASN A 1 184 ? -10.652 10.849 17.687 1.00 30.17 184 ASN A CA 1
ATOM 1416 C C . ASN A 1 184 ? -10.387 9.653 18.617 1.00 30.17 184 ASN A C 1
ATOM 1418 O O . ASN A 1 184 ? -10.061 8.548 18.194 1.00 30.17 184 ASN A O 1
ATOM 1422 N N . LEU A 1 185 ? -10.510 9.908 19.923 1.00 27.73 185 LEU A N 1
ATOM 1423 C CA . LEU A 1 185 ? -10.954 8.894 20.869 1.00 27.73 185 LEU A CA 1
ATOM 1424 C C . LEU A 1 185 ? -12.479 8.847 20.779 1.00 27.73 185 LEU A C 1
ATOM 1426 O O . LEU A 1 185 ? -13.091 9.487 21.614 1.00 27.73 185 LEU A O 1
ATOM 1430 N N . PHE A 1 186 ? -13.054 8.178 19.773 1.00 32.06 186 PHE A N 1
ATOM 1431 C CA . PHE A 1 186 ? -14.381 7.530 19.808 1.00 32.06 186 PHE A CA 1
ATOM 1432 C C . PHE A 1 186 ? -14.495 6.539 18.639 1.00 32.06 186 PHE A C 1
ATOM 1434 O O . PHE A 1 186 ? -14.380 6.971 17.469 1.00 32.06 186 PHE A O 1
#

pLDDT: mean 72.2, std 19.29, range [27.73, 94.38]

Foldseek 3Di:
DVVQLVQAFFFADAPAAGPDPRHVRTSCPVDDQQVVVVQVQQADPHWDADPVVRGTDFHFHQDCVTAALHNDFDDCPVDQVPPVPDFFDFDPPQQDPNDGPDRGHHYRPVLFADPPPDPDPLRGDQDHRNDGNHPDDPQQPCVSVVVSTTDGDDPDQDPDPVPGCPPRVGPDDDDDDPPPPVPPPD

Sequence (186 aa):
MSSYTTNYWAPKRVGGGYEPDGSLTQDGSNMPDYVTLCTDCHNTTTTINSTRLGRNLYKINWGTNGDFHGGRQRIDNGGDFSETGEWGDLIEPYKVSGSYPRANYVLSCTDCHEPHGSQNEFLLRRTLNGVQKDVISGNGLWYYWCQACHSLTGHSVPLSPTTNCFQGGACHRHCDGTACSSNNLF

Radius of gyration: 16.73 Å; chains: 1; bounding box: 35×38×39 Å

Secondary structure (DSSP, 8-state):
-TTTTTTB-PPBPTTSSBTTTSSS--SSTTS--HHHHHHTTSSSS---EETTTTEEPPP---STTS-TTTTSPP---SS--TTTT---EE-TTSSBTTB-SSS--B--HHHHB-TTT--STT-B-SEETTEE-----TT--THHHHTTTEE-SS-PPPSSTTS-TTTTS-S-----STT-------